Protein AF-A0A9D7XX80-F1 (afdb_monomer)

Structure (mmCIF, N/CA/C/O backbone):
data_AF-A0A9D7XX80-F1
#
_entry.id   AF-A0A9D7XX80-F1
#
loop_
_atom_site.group_PDB
_atom_site.id
_atom_site.type_symbol
_atom_site.label_atom_id
_atom_site.label_alt_id
_atom_site.label_comp_id
_atom_site.label_asym_id
_atom_site.label_entity_id
_atom_site.label_seq_id
_atom_site.pdbx_PDB_ins_code
_atom_site.Cartn_x
_atom_site.Cartn_y
_atom_site.Cartn_z
_atom_site.occupancy
_atom_site.B_iso_or_equiv
_atom_site.auth_seq_id
_atom_site.auth_comp_id
_atom_site.auth_asym_id
_atom_site.auth_atom_id
_atom_site.pdbx_PDB_model_num
ATOM 1 N N . MET A 1 1 ? 10.287 -16.439 3.826 1.00 66.38 1 MET A N 1
ATOM 2 C CA . MET A 1 1 ? 9.248 -15.528 3.290 1.00 66.38 1 MET A CA 1
ATOM 3 C C . MET A 1 1 ? 7.917 -15.909 3.912 1.00 66.38 1 MET A C 1
ATOM 5 O O . MET A 1 1 ? 7.754 -17.085 4.215 1.00 66.38 1 MET A O 1
ATOM 9 N N . ALA A 1 2 ? 7.019 -14.942 4.129 1.00 79.69 2 ALA A N 1
ATOM 10 C CA . ALA A 1 2 ? 5.631 -15.231 4.497 1.00 79.69 2 ALA A CA 1
ATOM 11 C C . ALA A 1 2 ? 5.003 -16.168 3.451 1.00 79.69 2 ALA A C 1
ATOM 13 O O . ALA A 1 2 ? 5.358 -16.096 2.267 1.00 79.69 2 ALA A O 1
ATOM 14 N N . ARG A 1 3 ? 4.127 -17.070 3.885 1.00 85.44 3 ARG A N 1
ATOM 15 C CA . ARG A 1 3 ? 3.396 -17.999 3.020 1.00 85.44 3 ARG A CA 1
ATOM 16 C C . ARG A 1 3 ? 1.996 -17.462 2.752 1.00 85.44 3 ARG A C 1
ATOM 18 O O . ARG A 1 3 ? 1.457 -16.661 3.510 1.00 85.44 3 ARG A O 1
ATOM 25 N N . ALA A 1 4 ? 1.408 -17.886 1.636 1.00 84.94 4 ALA A N 1
ATOM 26 C CA . ALA A 1 4 ? 0.021 -17.553 1.344 1.00 84.94 4 ALA A CA 1
ATOM 27 C C . ALA A 1 4 ? -0.880 -18.132 2.446 1.00 84.94 4 ALA A C 1
ATOM 29 O O . ALA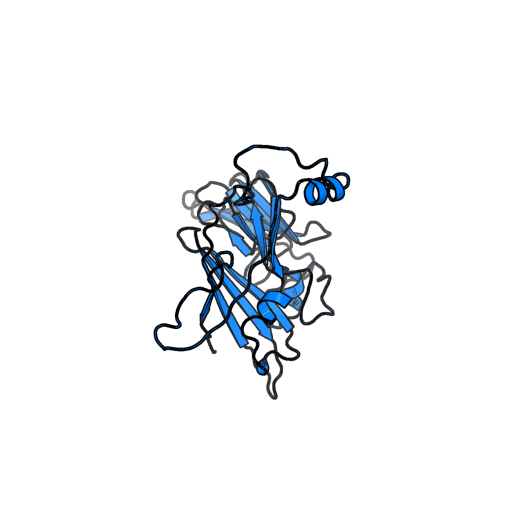 A 1 4 ? -0.803 -19.326 2.727 1.00 84.94 4 ALA A O 1
ATOM 30 N N . GLY A 1 5 ? -1.711 -17.283 3.050 1.00 86.50 5 GLY A N 1
ATOM 31 C CA . GLY A 1 5 ? -2.579 -17.651 4.171 1.00 86.50 5 GLY A CA 1
ATOM 32 C C . GLY A 1 5 ? -1.989 -17.371 5.554 1.00 86.50 5 GLY A C 1
ATOM 33 O O . GLY A 1 5 ? -2.739 -17.429 6.521 1.00 86.50 5 GLY A O 1
ATOM 34 N N . ASP A 1 6 ? -0.702 -17.017 5.665 1.00 91.69 6 ASP A N 1
ATOM 35 C CA . ASP A 1 6 ? -0.164 -16.539 6.940 1.00 91.69 6 ASP A CA 1
ATOM 36 C C . ASP A 1 6 ? -0.838 -15.208 7.309 1.00 91.69 6 ASP A C 1
ATOM 38 O O . ASP A 1 6 ? -0.852 -14.261 6.513 1.00 91.69 6 ASP A O 1
ATOM 42 N N . GLU A 1 7 ? -1.358 -15.120 8.529 1.00 94.06 7 GLU A N 1
ATOM 43 C CA . GLU A 1 7 ? -2.010 -13.921 9.055 1.00 94.06 7 GLU A CA 1
ATOM 44 C C . GLU A 1 7 ? -1.061 -13.110 9.942 1.00 94.06 7 GLU A C 1
ATOM 46 O O . GLU A 1 7 ? -0.199 -13.656 10.632 1.00 94.06 7 GLU A O 1
ATOM 51 N N . LEU A 1 8 ? -1.251 -11.793 9.937 1.00 94.56 8 LEU A N 1
ATOM 52 C CA . LEU A 1 8 ? -0.602 -10.857 10.846 1.00 94.56 8 LEU A CA 1
ATOM 53 C C . LEU A 1 8 ? -1.674 -10.036 11.573 1.00 94.56 8 LEU A C 1
ATOM 55 O O . LEU A 1 8 ? -2.565 -9.475 10.928 1.00 94.56 8 LEU A O 1
ATOM 59 N N . ASP A 1 9 ? -1.576 -9.951 12.901 1.00 96.00 9 ASP A N 1
ATOM 60 C CA . ASP A 1 9 ? -2.396 -9.034 13.694 1.00 96.00 9 ASP A CA 1
ATOM 61 C C . ASP A 1 9 ? -1.930 -7.586 13.478 1.00 96.00 9 ASP A C 1
ATOM 63 O O . ASP A 1 9 ? -0.737 -7.275 13.457 1.00 96.00 9 ASP A O 1
ATOM 67 N N . ILE A 1 10 ? -2.897 -6.688 13.322 1.00 96.31 10 ILE A N 1
ATOM 68 C CA . ILE A 1 10 ? -2.707 -5.249 13.179 1.00 96.31 10 ILE A CA 1
ATOM 69 C C . ILE A 1 10 ? -3.249 -4.588 14.432 1.00 96.31 10 ILE A C 1
ATOM 71 O O . ILE A 1 10 ? -4.374 -4.862 14.842 1.00 96.31 10 ILE A O 1
ATOM 75 N N . GLY A 1 11 ? -2.456 -3.704 15.026 1.00 93.50 11 GLY A N 1
ATOM 76 C CA . GLY A 1 11 ? -2.751 -3.107 16.318 1.00 93.50 11 GLY A CA 1
ATOM 77 C C . GLY A 1 11 ? -1.777 -2.002 16.683 1.00 93.50 11 GLY A C 1
ATOM 78 O O . GLY A 1 11 ? -0.925 -1.612 15.881 1.00 93.50 11 GLY A O 1
ATOM 79 N N . TYR A 1 12 ? -1.914 -1.514 17.905 1.00 91.00 12 TYR A N 1
ATOM 80 C CA . TYR A 1 12 ? -1.035 -0.519 18.510 1.00 91.00 12 TYR A CA 1
ATOM 81 C C . TYR A 1 12 ? -0.695 -0.931 19.945 1.00 91.00 12 TYR A C 1
ATOM 83 O O . TYR A 1 12 ? -1.366 -1.778 20.527 1.00 91.00 12 TYR A O 1
ATOM 91 N N . LEU A 1 13 ? 0.365 -0.347 20.503 1.00 90.94 13 LEU A N 1
ATOM 92 C CA . LEU A 1 13 ? 0.714 -0.510 21.914 1.00 90.94 13 LEU A CA 1
ATOM 93 C C . LEU A 1 13 ? 0.123 0.665 22.694 1.00 90.94 13 LEU A C 1
ATOM 95 O O . LEU A 1 13 ? 0.357 1.817 22.324 1.00 90.94 13 LEU A O 1
ATOM 99 N N . ASP A 1 14 ? -0.646 0.382 23.741 1.00 85.38 14 ASP A N 1
ATOM 100 C CA . ASP A 1 14 ? -1.231 1.412 24.602 1.00 85.38 14 ASP A CA 1
ATOM 101 C C . ASP A 1 14 ? -0.266 1.762 25.745 1.00 85.38 14 ASP A C 1
ATOM 103 O O . ASP A 1 14 ? -0.057 0.985 26.678 1.00 85.38 14 ASP A O 1
ATOM 107 N N . GLU A 1 15 ? 0.327 2.956 25.686 1.00 84.56 15 GLU A N 1
ATOM 108 C CA . GLU A 1 15 ? 1.261 3.448 26.710 1.00 84.56 15 GLU A CA 1
ATOM 109 C C . GLU A 1 15 ? 0.599 3.643 28.083 1.00 84.56 15 GLU A C 1
ATOM 111 O O . GLU A 1 15 ? 1.284 3.606 29.104 1.00 84.56 15 GLU A O 1
ATOM 116 N N . THR A 1 16 ? -0.727 3.814 28.138 1.00 86.56 16 THR A N 1
ATOM 117 C CA . THR A 1 16 ? -1.467 3.963 29.402 1.00 86.56 16 THR A CA 1
ATOM 118 C C . THR A 1 16 ? -1.760 2.622 30.075 1.00 86.56 16 THR A C 1
ATOM 120 O O . THR A 1 16 ? -1.989 2.578 31.284 1.00 86.56 16 THR A O 1
ATOM 123 N N . GLN A 1 17 ? -1.694 1.524 29.316 1.00 79.75 17 GLN A N 1
ATOM 124 C CA . GLN A 1 17 ? -1.979 0.162 29.771 1.00 79.75 17 GLN A CA 1
ATOM 125 C C . GLN A 1 17 ? -0.719 -0.706 29.734 1.00 79.75 17 GLN A C 1
ATOM 127 O O . GLN A 1 17 ? -0.703 -1.780 29.144 1.00 79.75 17 GLN A O 1
ATOM 132 N N . ASN A 1 18 ? 0.370 -0.234 30.351 1.00 87.06 18 ASN A N 1
ATOM 133 C CA . ASN A 1 18 ? 1.621 -0.994 30.473 1.00 87.06 18 ASN A CA 1
ATOM 134 C C . ASN A 1 18 ? 2.175 -1.504 29.119 1.00 87.06 18 ASN A C 1
ATOM 136 O O . ASN A 1 18 ? 2.776 -2.575 29.053 1.00 87.06 18 ASN A O 1
ATOM 140 N N . HIS A 1 19 ? 1.965 -0.741 28.039 1.00 87.94 19 HIS A N 1
ATOM 141 C CA . HIS A 1 19 ? 2.343 -1.110 26.671 1.00 87.94 19 HIS A CA 1
ATOM 142 C C . HIS A 1 19 ? 1.686 -2.409 26.171 1.00 87.94 19 HIS A C 1
ATOM 144 O O . HIS A 1 19 ? 2.285 -3.144 25.383 1.00 87.94 19 HIS A O 1
ATOM 150 N N . GLU A 1 20 ? 0.460 -2.705 26.609 1.00 90.75 20 GLU A N 1
ATOM 151 C CA . GLU A 1 20 ? -0.308 -3.837 26.095 1.00 90.75 20 GLU A CA 1
ATOM 152 C C . GLU A 1 20 ? -0.655 -3.643 24.610 1.00 90.75 20 GLU A C 1
ATOM 154 O O . GLU A 1 20 ? -0.958 -2.538 24.148 1.00 90.75 20 GLU A O 1
ATOM 159 N N . PHE A 1 21 ? -0.587 -4.734 23.841 1.00 92.12 21 PHE A N 1
ATOM 160 C CA . PHE A 1 21 ? -0.945 -4.733 22.428 1.00 92.12 21 PHE A CA 1
ATOM 161 C C . PHE A 1 21 ? -2.459 -4.817 22.245 1.00 92.12 21 PHE A C 1
ATOM 163 O O . PHE A 1 21 ? -3.086 -5.827 22.562 1.00 92.12 21 PHE A O 1
ATOM 170 N N . VAL A 1 22 ? -3.030 -3.778 21.641 1.00 91.44 22 VAL A N 1
ATOM 171 C CA . VAL A 1 22 ? -4.443 -3.711 21.275 1.00 91.44 22 VAL A CA 1
ATOM 172 C C . VAL A 1 22 ? -4.599 -4.073 19.802 1.00 91.44 22 VAL A C 1
ATOM 174 O O . VAL A 1 22 ? -4.232 -3.301 18.913 1.00 91.44 22 VAL A O 1
ATOM 177 N N . SER A 1 23 ? -5.163 -5.253 19.534 1.00 94.12 23 SER A N 1
ATOM 178 C CA . SER A 1 23 ? -5.483 -5.691 18.171 1.00 94.12 23 SER A CA 1
ATOM 179 C C . SER A 1 23 ? -6.727 -4.975 17.640 1.00 94.12 23 SER A C 1
ATOM 181 O O . SER A 1 23 ? -7.770 -4.933 18.291 1.00 94.12 23 SER A O 1
ATOM 183 N N . VAL A 1 24 ? -6.628 -4.440 16.425 1.00 93.88 24 VAL A N 1
ATOM 184 C CA . VAL A 1 24 ? -7.710 -3.733 15.718 1.00 93.88 24 VAL A CA 1
ATOM 185 C C . VAL A 1 24 ? -8.092 -4.414 14.400 1.00 93.88 24 VAL A C 1
ATOM 187 O O . VAL A 1 24 ? -9.104 -4.069 13.775 1.00 93.88 24 VAL A O 1
ATOM 190 N N . GLY A 1 25 ? -7.323 -5.408 13.954 1.00 93.19 25 GLY A N 1
ATOM 191 C CA . GLY A 1 25 ? -7.618 -6.177 12.752 1.00 93.19 25 GLY A CA 1
ATOM 192 C C . GLY A 1 25 ? -6.572 -7.237 12.434 1.00 93.19 25 GLY A C 1
ATOM 193 O O . GLY A 1 25 ? -5.588 -7.396 13.143 1.00 93.19 25 GLY A O 1
ATOM 194 N N . ARG A 1 26 ? -6.795 -7.946 11.327 1.00 95.81 26 ARG A N 1
ATOM 195 C CA . ARG A 1 26 ? -5.861 -8.915 10.748 1.00 95.81 26 ARG A CA 1
ATOM 196 C C . ARG A 1 26 ? -5.671 -8.651 9.267 1.00 95.81 26 ARG A C 1
ATOM 198 O O . ARG A 1 26 ? -6.512 -7.998 8.641 1.00 95.81 26 ARG A O 1
ATOM 205 N N . THR A 1 27 ? -4.568 -9.150 8.730 1.00 96.38 27 THR A N 1
ATOM 206 C CA . THR A 1 27 ? -4.243 -9.083 7.306 1.00 96.38 27 THR A CA 1
ATOM 207 C C . THR A 1 27 ? -3.480 -10.316 6.853 1.00 96.38 27 THR A C 1
ATOM 209 O O . THR A 1 27 ? -2.692 -10.886 7.606 1.00 96.38 27 THR A O 1
ATOM 212 N N . THR A 1 28 ? -3.680 -10.691 5.592 1.00 95.81 28 THR A N 1
ATOM 213 C CA . THR A 1 28 ? -2.860 -11.705 4.907 1.00 95.81 28 THR A CA 1
ATOM 214 C C . THR A 1 28 ? -1.899 -11.089 3.885 1.00 95.81 28 THR A C 1
ATOM 216 O O . THR A 1 28 ? -1.105 -11.797 3.264 1.00 95.81 28 THR A O 1
ATOM 219 N N . ALA A 1 29 ? -1.942 -9.768 3.676 1.00 94.88 29 ALA A N 1
ATOM 220 C CA . ALA A 1 29 ? -1.068 -9.052 2.747 1.00 94.88 29 ALA A CA 1
ATOM 221 C C . ALA A 1 29 ? 0.097 -8.390 3.494 1.00 94.88 29 ALA A C 1
ATOM 223 O O . ALA A 1 29 ? 0.100 -7.184 3.745 1.00 94.88 29 ALA A O 1
ATOM 224 N N . TRP A 1 30 ? 1.099 -9.193 3.854 1.00 93.94 30 TRP A N 1
ATOM 225 C CA . TRP A 1 30 ? 2.276 -8.713 4.574 1.00 93.94 30 TRP A CA 1
ATOM 226 C C . TRP A 1 30 ? 3.583 -9.336 4.073 1.00 93.94 30 TRP A C 1
ATOM 228 O O . TRP A 1 30 ? 3.601 -10.350 3.368 1.00 93.94 30 TRP A O 1
ATOM 238 N N . ASN A 1 31 ? 4.697 -8.689 4.414 1.00 90.62 31 ASN A N 1
ATOM 239 C CA . ASN A 1 31 ? 6.044 -9.214 4.220 1.00 90.62 31 ASN A CA 1
ATOM 240 C C . ASN A 1 31 ? 6.962 -8.830 5.392 1.00 90.62 31 ASN A C 1
ATOM 242 O O . ASN A 1 31 ? 6.638 -7.956 6.190 1.00 90.62 31 ASN A O 1
ATOM 246 N N . TRP A 1 32 ? 8.131 -9.463 5.484 1.00 88.25 32 TRP A N 1
ATOM 247 C CA . TRP A 1 32 ? 9.064 -9.256 6.600 1.00 88.25 32 TRP A CA 1
ATOM 248 C C . TRP A 1 32 ? 9.729 -7.876 6.621 1.00 88.25 32 TRP A C 1
ATOM 250 O O . TRP A 1 32 ? 10.228 -7.455 7.657 1.00 88.25 32 TRP A O 1
ATOM 260 N N . HIS A 1 33 ? 9.774 -7.175 5.489 1.00 86.56 33 HIS A N 1
ATOM 261 C CA . HIS A 1 33 ? 10.511 -5.917 5.366 1.00 86.56 33 HIS A CA 1
ATOM 262 C C . HIS A 1 33 ? 9.636 -4.686 5.619 1.00 86.56 33 HIS A C 1
ATOM 264 O O . HIS A 1 33 ? 10.133 -3.647 6.039 1.00 86.56 33 HIS A O 1
ATOM 270 N N . GLN A 1 34 ? 8.348 -4.777 5.301 1.00 87.62 34 GLN A N 1
ATOM 271 C CA . GLN A 1 34 ? 7.404 -3.660 5.295 1.00 87.62 34 GLN A CA 1
ATOM 272 C C . GLN A 1 34 ? 6.113 -3.974 6.063 1.00 87.62 34 GLN A C 1
ATOM 274 O O . GLN A 1 34 ? 5.213 -3.133 6.114 1.00 87.62 34 GLN A O 1
ATOM 279 N N . GLY A 1 35 ? 5.986 -5.183 6.625 1.00 92.81 35 GLY A N 1
ATOM 280 C CA . GLY A 1 35 ? 4.743 -5.657 7.225 1.00 92.81 35 GLY A CA 1
ATOM 281 C C . GLY A 1 35 ? 3.591 -5.539 6.230 1.00 92.81 35 GLY A C 1
ATOM 282 O O . GLY A 1 35 ? 3.752 -5.823 5.041 1.00 92.81 35 GLY A O 1
ATOM 283 N N . ALA A 1 36 ? 2.454 -5.050 6.713 1.00 94.81 36 ALA A N 1
ATOM 284 C CA . ALA A 1 36 ? 1.287 -4.710 5.904 1.00 94.81 36 ALA A CA 1
ATOM 285 C C . ALA A 1 36 ? 1.206 -3.213 5.549 1.00 94.81 36 ALA A C 1
ATOM 287 O O . ALA A 1 36 ? 0.118 -2.707 5.291 1.00 94.81 36 ALA A O 1
ATOM 288 N N . GLN A 1 37 ? 2.333 -2.484 5.563 1.00 94.69 37 GLN A N 1
ATOM 289 C CA . GLN A 1 37 ? 2.370 -1.031 5.317 1.00 94.69 37 GLN A CA 1
ATOM 290 C C . GLN A 1 37 ? 1.443 -0.223 6.245 1.00 94.69 37 GLN A C 1
ATOM 292 O O . GLN A 1 37 ? 0.835 0.760 5.823 1.00 94.69 37 GLN A O 1
ATOM 297 N N . LEU A 1 38 ? 1.348 -0.640 7.513 1.00 95.88 38 LEU A N 1
ATOM 298 C CA . LEU A 1 38 ? 0.544 0.030 8.534 1.00 95.88 38 LEU A CA 1
ATOM 299 C C . LEU A 1 38 ? 1.003 1.482 8.729 1.00 95.88 38 LEU A C 1
ATOM 301 O O . LEU A 1 38 ? 2.170 1.732 9.034 1.00 95.88 38 LEU A O 1
ATOM 305 N N . GLN A 1 39 ? 0.081 2.430 8.564 1.00 95.25 39 GLN A N 1
ATOM 306 C CA . GLN A 1 39 ? 0.337 3.867 8.659 1.00 95.25 39 GLN A CA 1
ATOM 307 C C . GLN A 1 39 ? -0.829 4.590 9.337 1.00 95.25 39 GLN A C 1
ATOM 309 O O . GLN A 1 39 ? -1.988 4.202 9.189 1.00 95.25 39 GLN A O 1
ATOM 314 N N . TRP A 1 40 ? -0.527 5.685 10.034 1.00 94.06 40 TRP A N 1
ATOM 315 C CA . TRP A 1 40 ? -1.540 6.638 10.483 1.00 94.06 40 TRP A CA 1
ATOM 316 C C . TRP A 1 40 ? -2.128 7.392 9.290 1.00 94.06 40 TRP A C 1
ATOM 318 O O . TRP A 1 40 ? -1.413 7.763 8.348 1.00 94.06 40 TRP A O 1
ATOM 328 N N . LEU A 1 41 ? -3.435 7.642 9.331 1.00 93.12 41 LEU A N 1
ATOM 329 C CA . LEU A 1 41 ? -4.111 8.450 8.328 1.00 93.12 41 LEU A CA 1
ATOM 330 C C . LEU A 1 41 ? -4.129 9.914 8.779 1.00 93.12 41 LEU A C 1
ATOM 332 O O . LEU A 1 41 ? -5.081 10.393 9.395 1.00 93.12 41 LEU A O 1
ATOM 336 N N . GLY A 1 42 ? -3.036 10.615 8.483 1.00 90.69 42 GLY A N 1
ATOM 337 C CA . GLY A 1 42 ? -2.827 11.985 8.935 1.00 90.69 42 GLY A CA 1
ATOM 338 C C . GLY A 1 42 ? -2.748 12.091 10.459 1.00 90.69 42 GLY A C 1
ATOM 339 O O . GLY A 1 42 ? -2.317 11.161 11.134 1.00 90.69 42 GLY A O 1
ATOM 340 N N . ASN A 1 43 ? -3.176 13.229 11.005 1.00 89.75 43 ASN A N 1
ATOM 341 C CA . ASN A 1 43 ? -3.263 13.443 12.450 1.00 89.75 43 ASN A CA 1
ATOM 342 C C . ASN A 1 43 ? -4.668 13.075 12.966 1.00 89.75 43 ASN A C 1
ATOM 344 O O . ASN A 1 43 ? -5.445 13.958 13.331 1.00 89.75 43 ASN A O 1
ATOM 348 N N . SER A 1 44 ? -5.021 11.787 12.909 1.00 91.31 44 SER A N 1
ATOM 349 C CA . SER A 1 44 ? -6.337 11.265 13.311 1.00 91.31 44 SER A CA 1
ATOM 350 C C . SER A 1 44 ? -6.230 9.962 14.114 1.00 91.31 44 SER A C 1
ATOM 352 O O . SER A 1 44 ? -5.150 9.392 14.240 1.00 91.31 44 SER A O 1
ATOM 354 N N . ASP A 1 45 ? -7.362 9.467 14.625 1.00 92.56 45 ASP A N 1
ATOM 355 C CA . ASP A 1 45 ? -7.494 8.158 15.283 1.00 92.56 45 ASP A CA 1
ATOM 356 C C . ASP A 1 45 ? -7.681 7.001 14.283 1.00 92.56 45 ASP A C 1
ATOM 358 O O . ASP A 1 45 ? -8.172 5.927 14.640 1.00 92.56 45 ASP A O 1
ATOM 362 N N . LYS A 1 46 ? -7.324 7.220 13.012 1.00 95.06 46 LYS A N 1
ATOM 363 C CA . LYS A 1 46 ? -7.481 6.242 11.939 1.00 95.06 46 LYS A CA 1
ATOM 364 C C . LYS A 1 46 ? -6.136 5.714 11.480 1.00 95.06 46 LYS A C 1
ATOM 366 O O . LYS A 1 46 ? -5.168 6.453 11.302 1.00 95.06 46 LYS A O 1
ATOM 371 N N . ILE A 1 47 ? -6.123 4.421 11.207 1.00 96.06 47 ILE A N 1
ATOM 372 C CA . ILE A 1 47 ? -5.014 3.707 10.596 1.00 96.06 47 ILE A CA 1
ATOM 373 C C . ILE A 1 47 ? -5.423 3.186 9.224 1.00 96.06 47 ILE A C 1
ATOM 375 O O . ILE A 1 47 ? -6.597 2.903 8.970 1.00 96.06 47 ILE A O 1
ATOM 379 N N . VAL A 1 48 ? -4.434 3.019 8.355 1.00 97.31 48 VAL A N 1
ATOM 380 C CA . VAL A 1 48 ? -4.560 2.310 7.087 1.00 97.31 48 VAL A CA 1
ATOM 381 C C . VAL A 1 48 ? -3.521 1.200 7.018 1.00 97.31 48 VAL A C 1
ATOM 383 O O . VAL A 1 48 ? -2.373 1.388 7.418 1.00 97.31 48 VAL A O 1
ATOM 386 N N . TYR A 1 49 ? -3.923 0.035 6.527 1.00 97.75 49 TYR A N 1
ATOM 387 C CA . TYR A 1 49 ? -3.030 -1.098 6.299 1.00 97.75 49 TYR A CA 1
ATOM 388 C C . TYR A 1 49 ? -3.490 -1.902 5.087 1.00 97.75 49 TYR A C 1
ATOM 390 O O . TYR A 1 49 ? -4.675 -1.917 4.749 1.00 97.75 49 TYR A O 1
ATOM 398 N N . ASN A 1 50 ? -2.557 -2.577 4.430 1.00 97.62 50 ASN A N 1
ATOM 399 C CA . ASN A 1 50 ? -2.853 -3.397 3.266 1.00 97.62 50 ASN A CA 1
ATOM 400 C C . ASN A 1 50 ? -3.425 -4.747 3.677 1.00 97.62 50 ASN A C 1
ATOM 402 O O . ASN A 1 50 ? -3.023 -5.331 4.682 1.00 97.62 50 ASN A O 1
ATOM 406 N N . ASP A 1 51 ? -4.350 -5.251 2.872 1.00 97.12 51 ASP A N 1
ATOM 407 C CA . ASP A 1 51 ? -4.918 -6.586 3.006 1.00 97.12 51 ASP A CA 1
ATOM 408 C C . ASP A 1 51 ? -5.179 -7.203 1.627 1.00 97.12 51 ASP A C 1
ATOM 410 O O . ASP A 1 51 ? -4.976 -6.574 0.585 1.00 97.12 51 ASP A O 1
ATOM 414 N N . PHE A 1 52 ? -5.597 -8.461 1.614 1.00 96.06 52 PHE A N 1
ATOM 415 C CA . PHE A 1 52 ? -6.006 -9.183 0.425 1.00 96.06 52 PHE A CA 1
ATOM 416 C C . PHE A 1 52 ? -7.460 -9.621 0.584 1.00 96.06 52 PHE A C 1
ATOM 418 O O . PHE A 1 52 ? -7.800 -10.360 1.503 1.00 96.06 52 PHE A O 1
ATOM 425 N N . ASP A 1 53 ? -8.327 -9.176 -0.322 1.00 93.88 53 ASP A N 1
ATOM 426 C CA . ASP A 1 53 ? -9.767 -9.468 -0.275 1.00 93.88 53 ASP A CA 1
ATOM 427 C C . ASP A 1 53 ? -10.142 -10.827 -0.905 1.00 93.88 53 ASP A C 1
ATOM 429 O O . ASP A 1 53 ? -11.315 -11.119 -1.133 1.00 93.88 53 ASP A O 1
ATOM 433 N N . GLY A 1 54 ? -9.141 -11.658 -1.214 1.00 91.62 54 GLY A N 1
ATOM 434 C CA . GLY A 1 54 ? -9.296 -12.911 -1.953 1.00 91.62 54 GLY A CA 1
ATOM 435 C C . GLY A 1 54 ? -9.119 -12.761 -3.467 1.00 91.62 54 GLY A C 1
ATOM 436 O O . GLY A 1 54 ? -8.928 -13.767 -4.149 1.00 91.62 54 GLY A O 1
ATOM 437 N N . ARG A 1 55 ? -9.142 -11.534 -4.006 1.00 91.25 55 ARG A N 1
ATOM 438 C CA . ARG A 1 55 ? -8.990 -11.249 -5.444 1.00 91.25 55 ARG A CA 1
ATOM 439 C C . ARG A 1 55 ? -7.809 -10.331 -5.722 1.00 91.25 55 ARG A C 1
ATOM 441 O O . ARG A 1 55 ? -6.995 -10.632 -6.594 1.00 91.25 55 ARG A O 1
ATOM 448 N N . GLN A 1 56 ? -7.692 -9.241 -4.978 1.00 93.00 56 GLN A N 1
ATOM 449 C CA . GLN A 1 56 ? -6.670 -8.221 -5.167 1.00 93.00 56 GLN A CA 1
ATOM 450 C C . GLN A 1 56 ? -6.159 -7.671 -3.836 1.00 93.00 56 GLN A C 1
ATOM 452 O O . GLN A 1 56 ? -6.760 -7.838 -2.774 1.00 93.00 56 GLN A O 1
ATOM 457 N N . HIS A 1 57 ? -4.998 -7.020 -3.894 1.00 95.75 57 HIS A N 1
ATOM 458 C CA . HIS A 1 57 ? -4.507 -6.245 -2.762 1.00 95.75 57 HIS A CA 1
ATOM 459 C C . HIS A 1 57 ? -5.344 -4.974 -2.625 1.00 95.75 57 HIS A C 1
ATOM 461 O O . HIS A 1 57 ? -5.562 -4.258 -3.600 1.00 95.75 57 HIS A O 1
ATOM 467 N N . VAL A 1 58 ? -5.789 -4.702 -1.407 1.00 97.06 58 VAL A N 1
ATOM 468 C CA . VAL A 1 58 ? -6.605 -3.548 -1.017 1.00 97.06 58 VAL A CA 1
ATOM 469 C C . VAL A 1 58 ? -5.956 -2.869 0.184 1.00 97.06 58 VAL A C 1
ATOM 471 O O . VAL A 1 58 ? -5.028 -3.420 0.779 1.00 97.06 58 VAL A O 1
ATOM 474 N N . ALA A 1 59 ? -6.443 -1.695 0.575 1.00 97.94 59 ALA A N 1
ATOM 475 C CA . ALA A 1 59 ? -6.102 -1.107 1.867 1.00 97.94 59 ALA A CA 1
ATOM 476 C C . ALA A 1 59 ? -7.356 -0.918 2.719 1.00 97.94 59 ALA A C 1
ATOM 478 O O . ALA A 1 59 ? -8.377 -0.424 2.245 1.00 97.94 59 ALA A O 1
ATOM 479 N N . ARG A 1 60 ? -7.292 -1.313 3.988 1.00 97.69 60 ARG A N 1
ATOM 480 C CA . ARG A 1 60 ? -8.377 -1.147 4.957 1.00 97.69 60 ARG A CA 1
ATOM 481 C C . ARG A 1 60 ? -8.096 0.057 5.832 1.00 97.69 60 ARG A C 1
ATOM 483 O O . ARG A 1 60 ? -6.980 0.203 6.323 1.00 97.69 60 ARG A O 1
ATOM 490 N N . ILE A 1 61 ? -9.118 0.876 6.051 1.00 97.50 61 ILE A N 1
ATOM 491 C CA . ILE A 1 61 ? -9.073 2.004 6.976 1.00 97.50 61 ILE A CA 1
ATOM 492 C C . ILE A 1 61 ? -9.912 1.640 8.196 1.00 97.50 61 ILE A C 1
ATOM 494 O O . ILE A 1 61 ? -11.081 1.262 8.068 1.00 97.50 61 ILE A O 1
ATOM 498 N N . LYS A 1 62 ? -9.316 1.749 9.381 1.00 96.50 62 LYS A N 1
ATOM 499 C CA . LYS A 1 62 ? -9.979 1.477 10.657 1.00 96.50 62 LYS A CA 1
ATOM 500 C C . LYS A 1 62 ? -9.678 2.562 11.673 1.00 96.50 62 LYS A C 1
ATOM 502 O O . LYS A 1 62 ? -8.601 3.148 11.633 1.00 96.50 62 LYS A O 1
ATOM 507 N N . ASN A 1 63 ? -10.600 2.793 12.598 1.00 95.38 63 ASN A N 1
ATOM 508 C CA . ASN A 1 63 ? -10.307 3.583 13.791 1.00 95.38 63 ASN A CA 1
ATOM 509 C C . ASN A 1 63 ? -9.646 2.724 14.886 1.00 95.38 63 ASN A C 1
ATOM 511 O O . ASN A 1 63 ? -9.607 1.494 14.784 1.00 95.38 63 ASN A O 1
ATOM 515 N N . LEU A 1 64 ? -9.150 3.358 15.951 1.00 91.31 64 LEU A N 1
ATOM 516 C CA . LEU A 1 64 ? -8.492 2.659 17.068 1.00 91.31 64 LEU A CA 1
A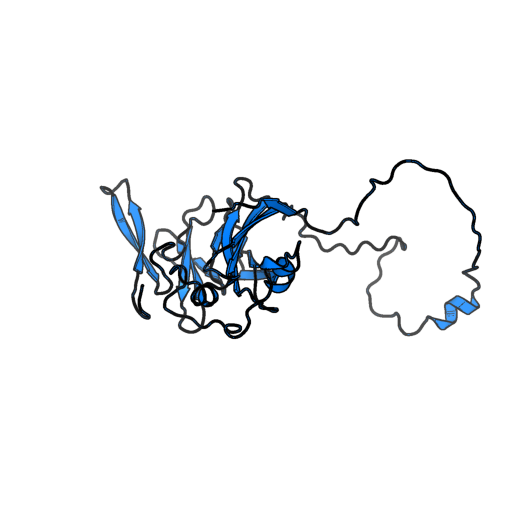TOM 517 C C . LEU A 1 64 ? -9.408 1.710 17.854 1.00 91.31 64 LEU A C 1
ATOM 519 O O . LEU A 1 64 ? -8.918 0.815 18.530 1.00 91.31 64 LEU A O 1
ATOM 523 N N . ARG A 1 65 ? -10.734 1.829 17.711 1.00 90.88 65 ARG A N 1
ATOM 524 C CA . ARG A 1 65 ? -11.699 0.853 18.252 1.00 90.88 65 ARG A CA 1
ATOM 525 C C . ARG A 1 65 ? -11.884 -0.371 17.342 1.00 90.88 65 ARG A C 1
ATOM 527 O O . ARG A 1 65 ? -12.759 -1.194 17.593 1.00 90.88 65 ARG A O 1
ATOM 534 N N . GLY A 1 66 ? -11.126 -0.471 16.248 1.00 90.88 66 GLY A N 1
ATOM 535 C CA . GLY A 1 66 ? -11.210 -1.558 15.270 1.00 90.88 66 GLY A CA 1
ATOM 536 C C . GLY A 1 66 ? -12.403 -1.475 14.314 1.00 90.88 66 GLY A C 1
ATOM 537 O O . GLY A 1 66 ? -12.603 -2.400 13.514 1.00 90.88 66 GLY A O 1
ATOM 538 N N . GLN A 1 67 ? -13.180 -0.387 14.356 1.00 95.44 67 GLN A N 1
ATOM 539 C CA . GLN A 1 67 ? -14.331 -0.195 13.472 1.00 95.44 67 GLN A CA 1
ATOM 540 C C . GLN A 1 67 ? -13.847 0.165 12.064 1.00 95.44 67 GLN A C 1
ATOM 542 O O . GLN A 1 67 ? -12.885 0.914 11.897 1.00 95.44 67 GLN A O 1
ATOM 547 N N . SER A 1 68 ? -14.508 -0.395 11.049 1.00 95.88 68 SER A N 1
ATOM 548 C CA . SER A 1 68 ? -14.190 -0.133 9.644 1.00 95.88 68 SER A CA 1
ATOM 549 C C . SER A 1 68 ? -14.655 1.264 9.242 1.00 95.88 68 SER A C 1
ATOM 551 O O . SER A 1 68 ? -15.834 1.578 9.358 1.00 95.88 68 SER A O 1
ATOM 553 N N . GLU A 1 69 ? -13.733 2.066 8.720 1.00 95.44 69 GLU A N 1
ATOM 554 C CA . GLU A 1 69 ? -13.964 3.448 8.273 1.00 95.44 69 GLU A CA 1
ATOM 555 C C . GLU A 1 69 ? -13.954 3.568 6.742 1.00 95.44 69 GLU A C 1
ATOM 557 O O . GLU A 1 69 ? -14.404 4.568 6.190 1.00 95.44 69 GLU A O 1
ATOM 562 N N . GLY A 1 70 ? -13.440 2.555 6.041 1.00 94.62 70 GLY A N 1
ATOM 563 C CA . GLY A 1 70 ? -13.402 2.524 4.584 1.00 94.62 70 GLY A CA 1
ATOM 564 C C . GLY A 1 70 ? -12.483 1.434 4.044 1.00 94.62 70 GLY A C 1
ATOM 565 O O . GLY A 1 70 ? -11.711 0.816 4.781 1.00 94.62 70 GLY A O 1
ATOM 566 N N . VAL A 1 71 ? -12.568 1.204 2.737 1.00 96.56 71 VAL A N 1
ATOM 567 C CA . VAL A 1 71 ? -11.671 0.313 1.997 1.00 96.56 71 VAL A CA 1
ATOM 568 C C . VAL A 1 71 ? -11.252 1.028 0.722 1.00 96.56 71 VAL A C 1
ATOM 570 O O . VAL A 1 71 ? -12.101 1.564 0.016 1.00 96.56 71 VAL A O 1
ATOM 573 N N . LEU A 1 72 ? -9.951 1.030 0.443 1.00 96.94 72 LEU A N 1
ATOM 574 C CA . LEU A 1 72 ? -9.394 1.476 -0.825 1.00 96.94 72 LEU A CA 1
ATOM 575 C C . LEU A 1 72 ? -9.180 0.262 -1.723 1.00 96.94 72 LEU A C 1
ATOM 577 O O . LEU A 1 72 ? -8.590 -0.735 -1.293 1.00 96.94 72 LEU A O 1
ATOM 581 N N . THR A 1 73 ? -9.611 0.346 -2.979 1.00 95.44 73 THR A N 1
ATOM 582 C CA . THR A 1 73 ? -9.498 -0.750 -3.956 1.00 95.44 73 THR A CA 1
ATOM 583 C C . THR A 1 73 ? -8.057 -1.049 -4.361 1.00 95.44 73 THR A C 1
ATOM 585 O O . THR A 1 73 ? -7.807 -2.043 -5.042 1.00 95.44 73 THR A O 1
ATOM 588 N N . ARG A 1 74 ? -7.090 -0.230 -3.932 1.00 95.62 74 ARG A N 1
ATOM 589 C CA . ARG A 1 74 ? -5.657 -0.437 -4.163 1.00 95.62 74 ARG A CA 1
ATOM 590 C C . ARG A 1 74 ? -4.869 -0.410 -2.848 1.00 95.62 74 ARG A C 1
ATOM 592 O O . ARG A 1 74 ? -5.245 0.318 -1.929 1.00 95.62 74 ARG A O 1
ATOM 599 N N . PRO A 1 75 ? -3.750 -1.151 -2.755 1.00 96.44 75 PRO A N 1
ATOM 600 C CA . PRO A 1 75 ? -2.911 -1.142 -1.564 1.00 96.44 75 PRO A CA 1
ATOM 601 C C . PRO A 1 75 ? -2.169 0.191 -1.439 1.00 96.44 75 PRO A C 1
ATOM 603 O O . PRO A 1 75 ? -1.770 0.790 -2.438 1.00 96.44 75 PRO A O 1
ATOM 606 N N . VAL A 1 76 ? -1.930 0.638 -0.216 1.00 96.25 76 VAL A N 1
ATOM 607 C CA . VAL A 1 76 ? -1.221 1.873 0.106 1.00 96.25 76 VAL A CA 1
ATOM 608 C C . VAL A 1 76 ? 0.262 1.593 0.326 1.00 96.25 76 VAL A C 1
ATOM 610 O O . VAL A 1 76 ? 0.657 0.693 1.062 1.00 96.25 76 VAL A O 1
ATOM 613 N N . ALA A 1 77 ? 1.102 2.392 -0.320 1.00 94.44 77 ALA A N 1
ATOM 614 C CA . ALA A 1 77 ? 2.540 2.424 -0.090 1.00 94.44 77 ALA A CA 1
ATOM 615 C C . ALA A 1 77 ? 2.959 3.586 0.818 1.00 94.44 77 ALA A C 1
ATOM 617 O O . ALA A 1 77 ? 3.903 3.445 1.587 1.00 94.44 77 ALA A O 1
ATOM 618 N N . ALA A 1 78 ? 2.280 4.732 0.732 1.00 93.69 78 ALA A N 1
ATOM 619 C CA . ALA A 1 78 ? 2.533 5.891 1.586 1.00 93.69 78 ALA A CA 1
ATOM 620 C C . ALA A 1 78 ? 1.281 6.761 1.712 1.00 93.69 78 ALA A C 1
ATOM 622 O O . ALA A 1 78 ? 0.571 6.925 0.719 1.00 93.69 78 ALA A O 1
ATOM 623 N N . THR A 1 79 ? 1.049 7.369 2.873 1.00 93.88 79 THR A N 1
ATOM 624 C CA . THR A 1 79 ? -0.001 8.378 3.088 1.00 93.88 79 THR A CA 1
ATOM 625 C C . THR A 1 79 ? 0.566 9.797 3.120 1.00 93.88 79 THR A C 1
ATOM 627 O O . THR A 1 79 ? 1.725 10.027 3.483 1.00 93.88 79 THR A O 1
ATOM 630 N N . SER A 1 80 ? -0.239 10.775 2.702 1.00 92.12 80 SER A N 1
ATOM 631 C CA . SER A 1 80 ? 0.096 12.188 2.873 1.00 92.12 80 SER A CA 1
ATOM 632 C C . SER A 1 80 ? 0.026 12.589 4.356 1.00 92.12 80 SER A C 1
ATOM 634 O O . SER A 1 80 ? -0.709 11.967 5.124 1.00 92.12 80 SER A O 1
ATOM 636 N N . PRO A 1 81 ? 0.753 13.639 4.793 1.00 90.19 81 PRO A N 1
ATOM 637 C CA . PRO A 1 81 ? 0.766 14.055 6.203 1.00 90.19 81 PRO A CA 1
ATOM 638 C C . PRO A 1 81 ? -0.601 14.456 6.775 1.00 90.19 81 PRO A C 1
ATOM 640 O O . PRO A 1 81 ? -0.807 14.382 7.980 1.00 90.19 81 PRO A O 1
ATOM 643 N N . ASP A 1 82 ? -1.523 14.903 5.925 1.00 90.88 82 ASP A N 1
ATOM 644 C CA . ASP A 1 82 ? -2.911 15.226 6.274 1.00 90.88 82 ASP A CA 1
ATOM 645 C C . ASP A 1 82 ? -3.860 14.022 6.125 1.00 90.88 82 ASP A C 1
ATOM 647 O O . ASP A 1 82 ? -5.034 14.121 6.465 1.00 90.88 82 ASP A O 1
ATOM 651 N N . GLY A 1 83 ? -3.370 12.889 5.613 1.00 92.12 83 GLY A N 1
ATOM 652 C CA . GLY A 1 83 ? -4.139 11.666 5.413 1.00 92.12 83 GLY A CA 1
ATOM 653 C C . GLY A 1 83 ? -5.159 11.724 4.277 1.00 92.12 83 GLY A C 1
ATOM 654 O O . GLY A 1 83 ? -5.908 10.765 4.114 1.00 92.12 83 GLY A O 1
ATOM 655 N N . SER A 1 84 ? -5.219 12.805 3.491 1.00 92.12 84 SER A N 1
ATOM 656 C CA . SER A 1 84 ? -6.214 12.979 2.418 1.00 92.12 84 SER A CA 1
ATOM 657 C C . SER A 1 84 ? -5.878 12.207 1.137 1.00 92.12 84 SER A C 1
ATOM 659 O O . SER A 1 84 ? -6.768 11.898 0.337 1.00 92.12 84 SER A O 1
ATOM 661 N N . MET A 1 85 ? -4.596 11.885 0.954 1.00 93.50 85 MET A N 1
ATOM 662 C CA . MET A 1 85 ? -4.056 11.235 -0.231 1.00 93.50 85 MET A CA 1
ATOM 663 C C . MET A 1 85 ? -3.179 10.041 0.147 1.00 93.50 85 MET A C 1
ATOM 665 O O . MET A 1 85 ? -2.548 10.007 1.205 1.00 93.50 85 MET A O 1
ATOM 669 N N . ALA A 1 86 ? -3.077 9.078 -0.762 1.00 94.31 86 ALA A N 1
ATOM 670 C CA . ALA A 1 86 ? -2.149 7.964 -0.646 1.00 94.31 86 ALA A CA 1
ATOM 671 C C . ALA A 1 86 ? -1.498 7.628 -1.991 1.00 94.31 86 ALA A C 1
ATOM 673 O O . ALA A 1 86 ? -2.097 7.801 -3.049 1.00 94.31 86 ALA A O 1
ATOM 674 N N . LEU A 1 87 ? -0.262 7.139 -1.952 1.00 94.44 87 LEU A N 1
ATOM 675 C CA . LEU A 1 87 ? 0.430 6.579 -3.110 1.00 94.44 87 LEU A CA 1
ATOM 676 C C . LEU A 1 87 ? 0.283 5.065 -3.116 1.00 94.44 87 LEU A C 1
ATOM 678 O O . LEU A 1 87 ? 0.339 4.428 -2.064 1.00 94.44 87 LEU A O 1
ATOM 682 N N . SER A 1 88 ? 0.152 4.494 -4.306 1.00 94.88 88 SER A N 1
ATOM 683 C CA . SER A 1 88 ? -0.037 3.062 -4.509 1.00 94.88 88 SER A CA 1
ATOM 684 C C . SER A 1 88 ? 0.758 2.557 -5.711 1.00 94.88 88 SER A C 1
ATOM 686 O O . SER A 1 88 ? 0.926 3.263 -6.703 1.00 94.88 88 SER A O 1
ATOM 688 N N . TYR A 1 89 ? 1.239 1.321 -5.619 1.00 93.44 89 TYR A N 1
ATOM 689 C CA . TYR A 1 89 ? 1.828 0.545 -6.710 1.00 93.44 89 TYR A CA 1
ATOM 690 C C . TYR A 1 89 ? 1.543 -0.946 -6.476 1.00 93.44 89 TYR A C 1
ATOM 692 O O . TYR A 1 89 ? 1.089 -1.338 -5.399 1.00 93.44 89 TYR A O 1
ATOM 700 N N . SER A 1 90 ? 1.799 -1.797 -7.472 1.00 91.94 90 SER A N 1
ATOM 701 C CA . SER A 1 90 ? 1.574 -3.242 -7.341 1.00 91.94 90 SER A CA 1
ATOM 702 C C . SER A 1 90 ? 2.619 -3.924 -6.452 1.00 91.94 90 SER A C 1
ATOM 704 O O . SER A 1 90 ? 3.788 -4.060 -6.818 1.00 91.94 90 SER A O 1
ATOM 706 N N . PHE A 1 91 ? 2.181 -4.416 -5.290 1.00 90.75 91 PHE A N 1
ATOM 707 C CA . PHE A 1 91 ? 2.993 -5.273 -4.417 1.00 90.75 91 PHE A CA 1
ATOM 708 C C . PHE A 1 91 ? 3.133 -6.699 -4.964 1.00 90.75 91 PHE A C 1
ATOM 710 O O . PHE A 1 91 ? 4.108 -7.381 -4.649 1.00 90.75 91 PHE A O 1
ATOM 717 N N . ALA A 1 92 ? 2.206 -7.149 -5.818 1.00 89.38 92 ALA A N 1
ATOM 718 C CA . ALA A 1 92 ? 2.326 -8.427 -6.515 1.00 89.38 92 ALA A CA 1
ATOM 719 C C . ALA A 1 92 ? 3.520 -8.424 -7.485 1.00 89.38 92 ALA A C 1
ATOM 721 O O . ALA A 1 92 ? 4.273 -9.397 -7.548 1.00 89.38 92 ALA A O 1
ATOM 722 N N . ARG A 1 93 ? 3.762 -7.293 -8.163 1.00 87.94 93 ARG A N 1
ATOM 723 C CA . ARG A 1 93 ? 4.895 -7.120 -9.083 1.00 87.94 93 ARG A CA 1
ATOM 724 C C . ARG A 1 93 ? 6.254 -7.251 -8.399 1.00 87.94 93 ARG A C 1
ATOM 726 O O . ARG A 1 93 ? 7.218 -7.733 -8.995 1.00 87.94 93 ARG A O 1
ATOM 733 N N . LEU A 1 94 ? 6.334 -6.881 -7.121 1.00 86.62 94 LEU A N 1
ATOM 734 C CA . LEU A 1 94 ? 7.562 -7.008 -6.339 1.00 86.62 94 LEU A CA 1
ATOM 735 C C . LEU A 1 94 ? 8.038 -8.460 -6.195 1.00 86.62 94 LEU A C 1
ATOM 737 O O . LEU A 1 94 ? 9.186 -8.663 -5.809 1.00 86.62 94 LEU A O 1
ATOM 741 N N . ARG A 1 95 ? 7.223 -9.474 -6.535 1.00 80.38 95 ARG A N 1
ATOM 742 C CA . ARG A 1 95 ? 7.661 -10.883 -6.554 1.00 80.38 95 ARG A CA 1
ATOM 743 C C . ARG A 1 95 ? 8.766 -11.155 -7.562 1.00 80.38 95 ARG A C 1
ATOM 745 O O . ARG A 1 95 ? 9.585 -12.036 -7.329 1.00 80.38 95 ARG A O 1
ATOM 752 N N . GLY A 1 96 ? 8.820 -10.383 -8.649 1.00 70.00 96 GLY A N 1
ATOM 753 C CA . GLY A 1 96 ? 9.938 -10.434 -9.594 1.00 70.00 96 GLY A CA 1
ATOM 754 C C . GLY A 1 96 ? 11.266 -9.950 -8.989 1.00 70.00 96 GLY A C 1
ATOM 755 O O . GLY A 1 96 ? 12.329 -10.150 -9.582 1.00 70.00 96 GLY A O 1
ATOM 756 N N . SER A 1 97 ? 11.229 -9.327 -7.801 1.00 67.88 97 SER A N 1
ATOM 757 C CA . SER A 1 97 ? 12.405 -8.871 -7.063 1.00 67.88 97 SER A CA 1
ATOM 758 C C . SER A 1 97 ? 12.896 -9.940 -6.070 1.00 67.88 97 SER A C 1
ATOM 760 O O . SER A 1 97 ? 12.106 -10.447 -5.272 1.00 67.88 97 SER A O 1
ATOM 762 N N . PRO A 1 98 ? 14.207 -10.241 -6.019 1.00 60.22 98 PRO A N 1
ATOM 763 C CA . PRO A 1 98 ? 14.772 -11.247 -5.110 1.00 60.22 98 PRO A CA 1
ATOM 764 C C . PRO A 1 98 ? 14.761 -10.840 -3.622 1.00 60.22 98 PRO A C 1
ATOM 766 O O . PRO A 1 98 ? 15.239 -11.589 -2.777 1.00 60.22 98 PRO A O 1
ATOM 769 N N . HIS A 1 99 ? 14.233 -9.663 -3.275 1.00 62.06 99 HIS A N 1
ATOM 770 C CA . HIS A 1 99 ? 14.417 -9.043 -1.958 1.00 62.06 99 HIS A CA 1
ATOM 771 C C . HIS A 1 99 ? 13.209 -9.136 -1.018 1.00 62.06 99 HIS A C 1
ATOM 773 O O . HIS A 1 99 ? 13.168 -8.421 -0.026 1.00 62.06 99 HIS A O 1
ATOM 779 N N . GLY A 1 100 ? 12.210 -9.974 -1.305 1.00 67.88 100 GLY A N 1
ATOM 780 C CA . GLY A 1 100 ? 11.167 -10.293 -0.319 1.00 67.88 100 GLY A CA 1
ATOM 781 C C . GLY A 1 100 ? 10.223 -9.152 0.075 1.00 67.88 100 GLY A C 1
ATOM 782 O O . GLY A 1 100 ? 9.513 -9.288 1.064 1.00 67.88 100 GLY A O 1
ATOM 783 N N . TYR A 1 101 ? 10.167 -8.063 -0.700 1.00 79.06 101 TYR A N 1
ATOM 784 C CA . TYR A 1 101 ? 9.198 -6.970 -0.503 1.00 79.06 101 TYR A CA 1
ATOM 785 C C . TYR A 1 101 ? 7.790 -7.298 -1.020 1.00 79.06 101 TYR A C 1
ATOM 787 O O . TYR A 1 101 ? 6.861 -6.509 -0.867 1.00 79.06 101 TYR A O 1
ATOM 795 N N . ALA A 1 102 ? 7.625 -8.438 -1.680 1.00 85.25 102 ALA A N 1
ATOM 796 C CA . ALA A 1 102 ? 6.345 -8.845 -2.222 1.00 85.25 102 ALA A CA 1
ATOM 797 C C . ALA A 1 102 ? 5.446 -9.463 -1.155 1.00 85.25 102 ALA A C 1
ATOM 799 O O . ALA A 1 102 ? 5.926 -10.145 -0.249 1.00 85.25 102 ALA A O 1
ATOM 800 N N . TYR A 1 103 ? 4.137 -9.296 -1.317 1.00 89.12 103 TYR A N 1
ATOM 801 C CA . TYR A 1 103 ? 3.169 -10.061 -0.541 1.00 89.12 103 TYR A CA 1
ATOM 802 C C . TYR A 1 103 ? 3.066 -11.503 -1.042 1.00 89.12 103 TYR A C 1
ATOM 804 O O . TYR A 1 103 ? 3.202 -11.795 -2.238 1.00 89.12 103 TYR A O 1
ATOM 812 N N . ALA A 1 104 ? 2.819 -12.413 -0.099 1.00 86.62 104 ALA A N 1
ATOM 813 C CA . ALA A 1 104 ? 2.759 -13.853 -0.335 1.00 86.62 104 ALA A CA 1
ATOM 814 C C . ALA A 1 104 ? 1.496 -14.311 -1.086 1.00 86.62 104 ALA A C 1
ATOM 816 O O . ALA A 1 104 ? 1.455 -15.429 -1.602 1.00 86.62 104 ALA A O 1
ATOM 817 N N . ASN A 1 105 ? 0.511 -13.426 -1.258 1.00 89.50 105 ASN A N 1
ATOM 818 C CA . ASN A 1 105 ? -0.691 -13.589 -2.089 1.00 89.50 105 ASN A CA 1
ATOM 819 C C . ASN A 1 105 ? -0.733 -12.565 -3.250 1.00 89.50 105 ASN A C 1
ATOM 821 O O . ASN A 1 105 ? 0.194 -11.767 -3.417 1.00 89.50 105 ASN A O 1
ATOM 825 N N . GLY A 1 106 ? -1.789 -12.620 -4.063 1.00 87.06 106 GLY A N 1
ATOM 826 C CA . GLY A 1 106 ? -1.985 -11.755 -5.230 1.00 87.06 106 GLY A CA 1
ATOM 827 C C . GLY A 1 106 ? -1.259 -12.221 -6.497 1.00 87.06 106 GLY A C 1
ATOM 828 O O . GLY A 1 106 ? -0.343 -13.045 -6.453 1.00 87.06 106 GLY A O 1
ATOM 829 N N . ILE A 1 107 ? -1.698 -11.682 -7.636 1.00 86.69 107 ILE A N 1
ATOM 830 C CA . ILE A 1 107 ? -1.192 -11.993 -8.979 1.00 86.69 107 ILE A CA 1
ATOM 831 C C . ILE A 1 107 ? -0.795 -10.678 -9.657 1.00 86.69 107 ILE A C 1
ATOM 833 O O . ILE A 1 107 ? -1.559 -9.715 -9.627 1.00 86.69 107 ILE A O 1
ATOM 837 N N . ASP A 1 108 ? 0.396 -10.633 -10.260 1.00 86.06 108 ASP A N 1
ATOM 838 C CA . ASP A 1 108 ? 0.773 -9.541 -11.162 1.00 86.06 108 ASP A CA 1
ATOM 839 C C . ASP A 1 108 ? 0.215 -9.838 -12.560 1.00 86.06 108 ASP A C 1
ATOM 841 O O . ASP A 1 108 ? 0.582 -10.831 -13.187 1.00 86.06 108 ASP A O 1
ATOM 845 N N . LEU A 1 109 ? -0.698 -8.986 -13.029 1.00 85.44 109 LEU A N 1
ATOM 846 C CA . LEU A 1 109 ? -1.352 -9.128 -14.333 1.00 85.44 109 LEU A CA 1
ATOM 847 C C . LEU A 1 109 ? -0.410 -8.831 -15.511 1.00 85.44 109 LEU A C 1
ATOM 849 O O . LEU A 1 109 ? -0.727 -9.201 -16.638 1.00 85.44 109 LEU A O 1
ATOM 853 N N . GLU A 1 110 ? 0.722 -8.165 -15.265 1.00 84.25 110 GLU A N 1
ATOM 854 C CA . GLU A 1 110 ? 1.762 -7.879 -16.264 1.00 84.25 110 GLU A CA 1
ATOM 855 C C . GLU A 1 110 ? 3.109 -8.520 -15.855 1.00 84.25 110 GLU A C 1
ATOM 857 O O . GLU A 1 110 ? 4.180 -7.954 -16.095 1.00 84.25 110 GLU A O 1
ATOM 862 N N . ALA A 1 111 ? 3.064 -9.701 -15.216 1.00 84.19 111 ALA A N 1
ATOM 863 C CA . ALA A 1 111 ? 4.244 -10.429 -14.729 1.00 84.19 111 ALA A CA 1
ATOM 864 C C . ALA A 1 111 ? 5.217 -10.849 -15.846 1.00 84.19 111 ALA A C 1
ATOM 866 O O . ALA A 1 111 ? 6.426 -10.919 -15.628 1.00 84.19 111 ALA A O 1
ATOM 867 N N . ASP A 1 112 ? 4.688 -11.127 -17.037 1.00 84.25 112 ASP A N 1
ATOM 868 C CA . ASP A 1 112 ? 5.437 -11.472 -18.249 1.00 84.25 112 ASP A CA 1
ATOM 869 C C . ASP A 1 112 ? 6.160 -10.260 -18.859 1.00 84.25 112 ASP A C 1
ATOM 871 O O . ASP A 1 112 ? 7.087 -10.414 -19.657 1.00 84.25 112 ASP A O 1
ATOM 875 N N . LYS A 1 113 ? 5.776 -9.042 -18.460 1.00 85.12 113 LYS A N 1
ATOM 876 C CA . LYS A 1 113 ? 6.343 -7.802 -18.984 1.00 85.12 113 LYS A CA 1
ATOM 877 C C . LYS A 1 113 ? 7.397 -7.242 -18.046 1.00 85.12 113 LYS A C 1
ATOM 879 O O . LYS A 1 113 ? 7.143 -6.886 -16.894 1.00 85.12 113 LYS A O 1
ATOM 884 N N . GLN A 1 114 ? 8.587 -7.042 -18.596 1.00 84.19 114 GLN A N 1
ATOM 885 C CA . GLN A 1 114 ? 9.672 -6.322 -17.929 1.00 84.19 114 GLN A CA 1
ATOM 886 C C . GLN A 1 114 ? 9.307 -4.857 -17.636 1.00 84.19 114 GLN A C 1
ATOM 888 O O . GLN A 1 114 ? 9.657 -4.333 -16.575 1.00 84.19 114 GLN A O 1
ATOM 893 N N . ILE A 1 115 ? 8.548 -4.235 -18.547 1.00 85.00 115 ILE A N 1
ATOM 894 C CA . ILE A 1 115 ? 8.095 -2.841 -18.479 1.00 85.00 115 ILE A CA 1
ATOM 895 C C . ILE A 1 115 ? 6.570 -2.787 -18.717 1.00 85.00 115 ILE A C 1
ATOM 897 O O . ILE A 1 115 ? 6.117 -2.841 -19.862 1.00 85.00 115 ILE A O 1
ATOM 901 N N . PRO A 1 116 ? 5.762 -2.712 -17.646 1.00 86.00 116 PRO A N 1
ATOM 902 C CA . PRO A 1 116 ? 4.316 -2.549 -17.703 1.00 86.00 116 PRO A CA 1
ATOM 903 C C . PRO A 1 116 ? 3.916 -1.225 -18.338 1.00 86.00 116 PRO A C 1
ATOM 905 O O . PRO A 1 116 ? 4.492 -0.174 -18.045 1.00 86.00 116 PRO A O 1
ATOM 908 N N . GLN A 1 117 ? 2.883 -1.282 -19.171 1.00 86.75 117 GLN A N 1
ATOM 909 C CA . GLN A 1 117 ? 2.337 -0.102 -19.841 1.00 86.75 117 GLN A CA 1
ATOM 910 C C . GLN A 1 117 ? 1.055 0.402 -19.182 1.00 86.75 117 GLN A C 1
ATOM 912 O O . GLN A 1 117 ? 0.656 1.535 -19.435 1.00 86.75 117 GLN A O 1
ATOM 917 N N . LYS A 1 118 ? 0.382 -0.430 -18.376 1.00 86.25 118 LYS A N 1
ATOM 918 C CA . LYS A 1 118 ? -0.916 -0.087 -17.779 1.00 86.25 118 LYS A CA 1
ATOM 919 C C . LYS A 1 118 ? -0.844 0.081 -16.270 1.00 86.25 118 LYS A C 1
ATOM 921 O O . LYS A 1 118 ? -1.662 0.812 -15.716 1.00 86.25 118 LYS A O 1
ATOM 926 N N . ASP A 1 119 ? 0.123 -0.556 -15.616 1.00 88.62 119 ASP A N 1
ATOM 927 C CA . ASP A 1 119 ? 0.370 -0.358 -14.192 1.00 88.62 119 ASP A CA 1
ATOM 928 C C . ASP A 1 119 ? 1.520 0.621 -13.912 1.00 88.62 119 ASP A C 1
ATOM 930 O O . ASP A 1 119 ? 2.380 0.903 -14.756 1.00 88.62 119 ASP A O 1
ATOM 934 N N . GLY A 1 120 ? 1.527 1.155 -12.695 1.00 91.38 120 GLY A N 1
ATOM 935 C CA . GLY A 1 120 ? 2.567 2.057 -12.239 1.00 91.38 120 GLY A CA 1
ATOM 936 C C . GLY A 1 120 ? 2.262 2.695 -10.894 1.00 91.38 120 GLY A C 1
ATOM 937 O O . GLY A 1 120 ? 1.820 2.018 -9.966 1.00 91.38 120 GLY A O 1
ATOM 938 N N . LEU A 1 121 ? 2.547 3.989 -10.783 1.00 91.62 121 LEU A N 1
ATOM 939 C CA . LEU A 1 121 ? 2.336 4.770 -9.576 1.00 91.62 121 LEU A CA 1
ATOM 940 C C . LEU A 1 121 ? 0.976 5.466 -9.621 1.00 91.62 121 LEU A C 1
ATOM 942 O O . LEU A 1 121 ? 0.697 6.269 -10.514 1.00 91.62 121 LEU A O 1
ATOM 946 N N . TRP A 1 122 ? 0.161 5.197 -8.613 1.00 93.62 122 TRP A N 1
ATOM 947 C CA . TRP A 1 122 ? -1.193 5.710 -8.469 1.00 93.62 122 TRP A CA 1
ATOM 948 C C . TRP A 1 122 ? -1.280 6.677 -7.293 1.00 93.62 122 TRP A C 1
ATOM 950 O O . TRP A 1 122 ? -0.627 6.476 -6.268 1.00 93.62 122 TRP A O 1
ATOM 960 N N . LEU A 1 123 ? -2.116 7.700 -7.439 1.00 93.12 123 LEU A N 1
ATOM 961 C CA . LEU A 1 123 ? -2.549 8.594 -6.372 1.00 93.12 123 LEU A CA 1
ATOM 962 C C . LEU A 1 123 ? -4.002 8.274 -6.031 1.00 93.12 123 LEU A C 1
ATOM 964 O O . LEU A 1 123 ? -4.850 8.254 -6.922 1.00 93.12 123 LEU A O 1
ATOM 968 N N . LEU A 1 124 ? -4.276 8.031 -4.758 1.00 94.56 124 LEU A N 1
ATOM 969 C CA . LEU A 1 124 ? -5.592 7.692 -4.231 1.00 94.56 124 LEU A CA 1
ATOM 970 C C . LEU A 1 124 ? -6.091 8.825 -3.341 1.00 94.56 124 LEU A C 1
ATOM 972 O O . LEU A 1 124 ? -5.327 9.317 -2.509 1.00 94.56 124 LEU A O 1
ATOM 976 N N . LYS A 1 125 ? -7.371 9.183 -3.452 1.00 93.56 125 LYS A N 1
ATOM 977 C CA . LYS A 1 125 ? -8.074 9.961 -2.425 1.00 93.56 125 LYS A CA 1
ATOM 978 C C . LYS A 1 125 ? -8.622 9.012 -1.367 1.00 93.56 125 LYS A C 1
ATOM 980 O O . LYS A 1 125 ? -9.461 8.164 -1.656 1.00 93.56 125 LYS A O 1
ATOM 985 N N . THR A 1 126 ? -8.185 9.175 -0.128 1.00 92.88 126 THR A N 1
ATOM 986 C CA . THR A 1 126 ? -8.460 8.206 0.951 1.00 92.88 126 THR A CA 1
ATOM 987 C C . THR A 1 126 ? -9.915 8.203 1.429 1.00 92.88 126 THR A C 1
ATOM 989 O O . THR A 1 126 ? -10.369 7.215 1.991 1.00 92.88 126 THR A O 1
ATOM 992 N N . HIS A 1 127 ? -10.661 9.286 1.196 1.00 91.75 127 HIS A N 1
ATOM 993 C CA . HIS A 1 127 ? -12.049 9.439 1.648 1.00 91.75 127 HIS A CA 1
ATOM 994 C C . HIS A 1 127 ? -13.096 8.884 0.670 1.00 91.75 127 HIS A C 1
ATOM 996 O O . HIS A 1 127 ? -14.238 8.678 1.069 1.00 91.75 127 HIS A O 1
ATOM 1002 N N . CYS A 1 128 ? -12.742 8.687 -0.603 1.00 90.06 128 CYS A N 1
ATOM 1003 C CA . CYS A 1 128 ? -13.688 8.273 -1.647 1.00 90.06 128 CYS A CA 1
ATOM 1004 C C . CYS A 1 128 ? -13.156 7.191 -2.593 1.00 90.06 128 CYS A C 1
ATOM 1006 O O . CYS A 1 128 ? -13.859 6.823 -3.528 1.00 90.06 128 CYS A O 1
ATOM 1008 N N . ASP A 1 129 ? -11.928 6.710 -2.374 1.00 91.56 129 ASP A N 1
ATOM 1009 C CA . ASP A 1 129 ? -11.259 5.718 -3.223 1.00 91.56 129 ASP A CA 1
ATOM 1010 C C . ASP A 1 129 ? -11.115 6.136 -4.702 1.00 91.56 129 ASP A C 1
ATOM 1012 O O . ASP A 1 129 ? -11.006 5.317 -5.612 1.00 91.56 129 ASP A O 1
ATOM 1016 N N . GLU A 1 130 ? -11.080 7.443 -4.975 1.00 93.62 130 GLU A N 1
ATOM 1017 C CA . GLU A 1 130 ? -10.775 7.932 -6.317 1.00 93.62 130 GLU A CA 1
ATOM 1018 C C . GLU A 1 130 ? -9.291 7.689 -6.617 1.00 93.62 130 GLU A C 1
ATOM 1020 O O . GLU A 1 130 ? -8.409 8.290 -5.995 1.00 93.62 130 GLU A O 1
ATOM 1025 N N . ALA A 1 131 ? -9.022 6.812 -7.583 1.00 93.38 131 ALA A N 1
ATOM 1026 C CA . ALA A 1 131 ? -7.679 6.445 -8.007 1.00 93.38 131 ALA A CA 1
ATOM 1027 C C . ALA A 1 131 ? -7.310 7.102 -9.342 1.00 93.38 131 ALA A C 1
ATOM 1029 O O . ALA A 1 131 ? -8.023 6.983 -10.339 1.00 93.38 131 ALA A O 1
ATOM 1030 N N . ARG A 1 132 ? -6.138 7.736 -9.391 1.00 92.31 132 ARG A N 1
ATOM 1031 C CA . ARG A 1 132 ? -5.561 8.316 -10.607 1.00 92.31 132 ARG A CA 1
ATOM 1032 C C . ARG A 1 132 ? -4.166 7.761 -10.852 1.00 92.31 132 ARG A C 1
ATOM 1034 O O . ARG A 1 132 ? -3.290 7.881 -9.999 1.00 92.31 132 ARG A O 1
ATOM 1041 N N . LEU A 1 133 ? -3.935 7.217 -12.042 1.00 92.31 133 LEU A N 1
ATOM 1042 C CA . LEU A 1 133 ? -2.595 6.845 -12.486 1.00 92.31 133 LEU A CA 1
ATOM 1043 C C . LEU A 1 133 ? -1.773 8.121 -12.715 1.00 92.31 133 LEU A C 1
ATOM 1045 O O . LEU A 1 133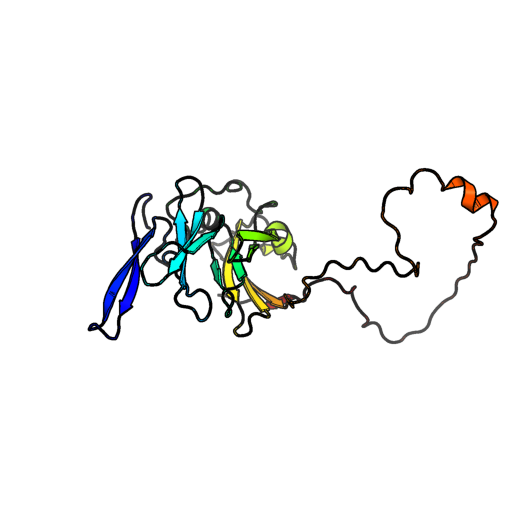 ? -2.156 8.969 -13.523 1.00 92.31 133 LEU A O 1
ATOM 1049 N N . LEU A 1 134 ? -0.672 8.273 -11.979 1.00 89.50 134 LEU A N 1
ATOM 1050 C CA . LEU A 1 134 ? 0.259 9.386 -12.160 1.00 89.50 134 LEU A CA 1
ATOM 1051 C C . LEU A 1 134 ? 1.260 9.068 -13.265 1.00 89.50 134 LEU A C 1
ATOM 1053 O O . LEU A 1 134 ? 1.425 9.861 -14.188 1.00 89.50 134 LEU A O 1
ATOM 1057 N N . PHE A 1 135 ? 1.899 7.901 -13.165 1.00 88.12 135 PHE A N 1
ATOM 1058 C CA . PHE A 1 135 ? 2.914 7.450 -14.110 1.00 88.12 135 PHE A CA 1
ATOM 1059 C C . PHE A 1 135 ? 2.847 5.944 -14.283 1.00 88.12 135 PHE A C 1
ATOM 1061 O O . PHE A 1 135 ? 2.791 5.205 -13.301 1.00 88.12 135 PHE A O 1
ATOM 1068 N N . THR A 1 136 ? 2.919 5.486 -15.524 1.00 91.12 136 THR A N 1
ATOM 1069 C CA . THR A 1 136 ? 3.185 4.076 -15.829 1.00 91.12 136 THR A CA 1
ATOM 1070 C C . THR A 1 136 ? 4.652 3.744 -15.563 1.00 91.12 136 THR A C 1
ATOM 1072 O O . THR A 1 136 ? 5.512 4.633 -15.528 1.00 91.12 136 THR A O 1
ATOM 1075 N N . VAL A 1 137 ? 4.960 2.456 -15.403 1.00 87.75 137 VAL A N 1
ATOM 1076 C CA . VAL A 1 137 ? 6.360 2.010 -15.341 1.00 87.75 137 VAL A CA 1
ATOM 1077 C C . VAL A 1 137 ? 7.100 2.368 -16.637 1.00 87.75 137 VAL A C 1
ATOM 1079 O O . VAL A 1 137 ? 8.226 2.852 -16.563 1.00 87.75 137 VAL A O 1
ATOM 1082 N N . ASP A 1 138 ? 6.462 2.211 -17.803 1.00 88.88 138 ASP A N 1
ATOM 1083 C CA . ASP A 1 138 ? 7.015 2.598 -19.114 1.00 88.88 138 ASP A CA 1
ATOM 1084 C C . ASP A 1 138 ? 7.411 4.080 -19.189 1.00 88.88 138 ASP A C 1
ATOM 1086 O O . ASP A 1 138 ? 8.541 4.395 -19.564 1.00 88.88 138 ASP A O 1
ATOM 1090 N N . GLN A 1 139 ? 6.530 4.991 -18.767 1.00 88.25 139 GLN A N 1
ATOM 1091 C CA . GLN A 1 139 ? 6.816 6.430 -18.793 1.00 88.25 139 GLN A CA 1
ATOM 1092 C C . GLN A 1 139 ? 8.047 6.789 -17.959 1.00 88.25 139 GLN A C 1
ATOM 1094 O O . GLN A 1 139 ? 8.879 7.577 -18.406 1.00 88.25 139 GLN A O 1
ATOM 1099 N N . ILE A 1 140 ? 8.181 6.203 -16.766 1.00 85.56 140 ILE A N 1
ATOM 1100 C CA . ILE A 1 140 ? 9.344 6.459 -15.914 1.00 85.56 140 ILE A CA 1
ATOM 1101 C C . ILE A 1 140 ? 10.597 5.766 -16.457 1.00 85.56 140 ILE A C 1
ATOM 1103 O O . ILE A 1 140 ? 11.670 6.359 -16.417 1.00 85.56 140 ILE A O 1
ATOM 1107 N N . ALA A 1 141 ? 10.486 4.551 -16.999 1.00 84.19 141 ALA A N 1
ATOM 1108 C CA . ALA A 1 141 ? 11.625 3.832 -17.572 1.00 84.19 141 ALA A CA 1
ATOM 1109 C C . ALA A 1 141 ? 12.229 4.551 -18.794 1.00 84.19 141 ALA A C 1
ATOM 1111 O O . ALA A 1 141 ? 13.427 4.444 -19.040 1.00 84.19 141 ALA A O 1
ATOM 1112 N N . ARG A 1 142 ? 11.425 5.315 -19.543 1.00 85.50 142 ARG A N 1
ATOM 1113 C CA . ARG A 1 142 ? 11.902 6.140 -20.668 1.00 85.50 142 ARG A CA 1
ATOM 1114 C C . ARG A 1 142 ? 12.559 7.451 -20.236 1.00 85.50 142 ARG A C 1
ATOM 1116 O O . ARG A 1 142 ? 13.273 8.057 -21.033 1.00 85.50 142 ARG A O 1
ATOM 1123 N N . MET A 1 143 ? 12.303 7.915 -19.015 1.00 81.94 143 MET A N 1
ATOM 1124 C CA . MET A 1 143 ? 12.837 9.181 -18.522 1.00 81.94 143 MET A CA 1
ATOM 1125 C C . MET A 1 143 ? 14.328 9.030 -18.199 1.00 81.94 143 MET A C 1
ATOM 1127 O O . MET A 1 143 ? 14.700 8.241 -17.333 1.00 81.94 143 MET A O 1
ATOM 1131 N N . GLU A 1 144 ? 15.168 9.776 -18.924 1.00 80.00 144 GLU A N 1
ATOM 1132 C CA . GLU A 1 144 ? 16.638 9.685 -18.857 1.00 80.00 144 GLU A CA 1
ATOM 1133 C C . GLU A 1 144 ? 17.129 8.230 -18.939 1.00 80.00 144 GLU A C 1
ATOM 1135 O O . GLU A 1 144 ? 17.863 7.718 -18.091 1.00 80.00 144 GLU A O 1
ATOM 1140 N N . HIS A 1 145 ? 16.638 7.524 -19.958 1.00 81.75 145 HIS A N 1
ATOM 1141 C CA . HIS A 1 145 ? 16.981 6.130 -20.189 1.00 81.75 145 HIS A CA 1
ATOM 1142 C C . HIS A 1 145 ? 18.491 5.955 -20.402 1.00 81.75 145 HIS A C 1
ATOM 1144 O O . HIS A 1 145 ? 19.083 6.585 -21.279 1.00 81.75 145 HIS A O 1
ATOM 1150 N N . GLU A 1 146 ? 19.100 5.035 -19.657 1.00 76.75 146 GLU A N 1
ATOM 1151 C CA . GLU A 1 146 ? 20.486 4.631 -19.869 1.00 76.75 146 GLU A CA 1
ATOM 1152 C C . GLU A 1 146 ? 20.563 3.284 -20.585 1.00 76.75 146 GLU A C 1
ATOM 1154 O O . GLU A 1 146 ? 19.722 2.417 -20.345 1.00 76.75 146 GLU A O 1
ATOM 1159 N N . PRO A 1 147 ? 21.615 3.035 -21.388 1.00 79.44 147 PRO A N 1
ATOM 1160 C CA . PRO A 1 147 ? 21.848 1.724 -21.995 1.00 79.44 147 PRO A CA 1
ATOM 1161 C C . PRO A 1 147 ? 21.832 0.571 -20.985 1.00 79.44 147 PRO A C 1
ATOM 1163 O O . PRO A 1 147 ? 21.514 -0.561 -21.347 1.00 79.44 147 PRO A O 1
ATOM 1166 N N . SER A 1 148 ? 22.148 0.873 -19.723 1.00 73.19 148 SER A N 1
ATOM 1167 C CA . SER A 1 148 ? 22.151 -0.080 -18.626 1.00 73.19 148 SER A CA 1
ATOM 1168 C C . SER A 1 148 ? 20.765 -0.642 -18.279 1.00 73.19 148 SER A C 1
ATOM 1170 O O . SER A 1 148 ? 20.657 -1.754 -17.776 1.00 73.19 148 SER A O 1
ATOM 1172 N N . MET A 1 149 ? 19.693 0.075 -18.615 1.00 76.06 149 MET A N 1
ATOM 1173 C CA . MET A 1 149 ? 18.310 -0.314 -18.327 1.00 76.06 149 MET A CA 1
ATOM 1174 C C . MET A 1 149 ? 17.722 -1.294 -19.348 1.00 76.06 149 MET A C 1
ATOM 1176 O O . MET A 1 149 ? 16.629 -1.823 -19.144 1.00 76.06 149 MET A O 1
ATOM 1180 N N . ASN A 1 150 ? 18.417 -1.545 -20.457 1.00 78.94 150 ASN A N 1
ATOM 1181 C CA . ASN A 1 150 ? 17.909 -2.420 -21.506 1.00 78.94 150 ASN A CA 1
ATOM 1182 C C . ASN A 1 150 ? 17.708 -3.851 -20.981 1.00 78.94 150 ASN A C 1
ATOM 1184 O O . ASN A 1 150 ? 18.621 -4.468 -20.435 1.00 78.94 150 ASN A O 1
ATOM 1188 N N . GLY A 1 151 ? 16.499 -4.388 -21.164 1.00 77.94 151 GLY A N 1
ATOM 1189 C CA . GLY A 1 151 ? 16.131 -5.724 -20.686 1.00 77.94 151 GLY A CA 1
ATOM 1190 C C . GLY A 1 151 ? 15.935 -5.818 -19.168 1.00 77.94 151 GLY A C 1
ATOM 1191 O O . GLY A 1 151 ? 15.896 -6.925 -18.625 1.00 77.94 151 GLY A O 1
ATOM 1192 N N . ALA A 1 152 ? 15.837 -4.683 -18.471 1.00 80.25 152 ALA A N 1
ATOM 1193 C CA . ALA A 1 152 ? 15.645 -4.656 -17.032 1.00 80.25 152 ALA A CA 1
ATOM 1194 C C . ALA A 1 152 ? 14.189 -4.898 -16.623 1.00 80.25 152 ALA A C 1
ATOM 1196 O O . ALA A 1 152 ? 13.253 -4.403 -17.246 1.00 80.25 152 ALA A O 1
ATOM 1197 N N . PHE A 1 153 ? 13.988 -5.583 -15.498 1.00 83.88 153 PHE A N 1
ATOM 1198 C CA . PHE A 1 153 ? 12.683 -5.647 -14.844 1.00 83.88 153 PHE A CA 1
ATOM 1199 C C . PHE A 1 153 ? 12.484 -4.405 -13.968 1.00 83.88 153 PHE A C 1
ATOM 1201 O O . PHE A 1 153 ? 13.189 -4.230 -12.968 1.00 83.88 153 PHE A O 1
ATOM 1208 N N . HIS A 1 154 ? 11.529 -3.551 -14.335 1.00 85.69 154 HIS A N 1
ATOM 1209 C CA . HIS A 1 154 ? 11.254 -2.293 -13.638 1.00 85.69 154 HIS A CA 1
ATOM 1210 C C . HIS A 1 154 ? 10.069 -2.410 -12.682 1.00 85.69 154 HIS A C 1
ATOM 1212 O O . HIS A 1 154 ? 9.030 -2.984 -13.022 1.00 85.69 154 HIS A O 1
ATOM 1218 N N . TYR A 1 155 ? 10.206 -1.817 -11.497 1.00 86.12 155 TYR A N 1
ATOM 1219 C CA . TYR A 1 155 ? 9.135 -1.725 -10.510 1.00 86.12 155 TYR A CA 1
ATOM 1220 C C . TYR A 1 155 ? 9.275 -0.482 -9.620 1.00 86.12 155 TYR A C 1
ATOM 1222 O O . TYR A 1 155 ? 10.376 0.009 -9.356 1.00 86.12 155 TYR A O 1
ATOM 1230 N N . PHE A 1 156 ? 8.140 0.013 -9.126 1.00 87.62 156 PHE A N 1
ATOM 1231 C CA . PHE A 1 156 ? 8.106 1.052 -8.099 1.00 87.62 156 PHE A CA 1
ATOM 1232 C C . PHE A 1 156 ? 8.332 0.445 -6.717 1.00 87.62 156 PHE A C 1
ATOM 1234 O O . PHE A 1 156 ? 7.886 -0.662 -6.426 1.00 87.62 156 PHE A O 1
ATOM 1241 N N . SER A 1 157 ? 9.024 1.177 -5.852 1.00 85.75 157 SER A N 1
ATOM 1242 C CA . SER A 1 157 ? 9.190 0.821 -4.445 1.00 85.75 157 SER A CA 1
ATOM 1243 C C . SER A 1 157 ? 9.408 2.075 -3.596 1.00 85.75 157 SER A C 1
ATOM 1245 O O . SER A 1 157 ? 9.731 3.145 -4.112 1.00 85.75 157 SER A O 1
ATOM 1247 N N . HIS A 1 158 ? 9.240 1.947 -2.277 1.00 82.31 158 HIS A N 1
ATOM 1248 C CA . HIS A 1 158 ? 9.631 2.977 -1.303 1.00 82.31 158 HIS A CA 1
ATOM 1249 C C . HIS A 1 158 ? 9.089 4.395 -1.611 1.00 82.31 158 HIS A C 1
ATOM 1251 O O . HIS A 1 158 ? 9.827 5.378 -1.657 1.00 82.31 158 HIS A O 1
ATOM 1257 N N . CYS A 1 159 ? 7.780 4.527 -1.818 1.00 86.81 159 CYS A N 1
ATOM 1258 C CA . CYS A 1 159 ? 7.140 5.839 -1.924 1.00 86.81 159 CYS A CA 1
ATOM 1259 C C . CYS A 1 159 ? 7.142 6.561 -0.572 1.00 86.81 159 CYS A C 1
ATOM 1261 O O . CYS A 1 159 ? 6.966 5.926 0.463 1.00 86.81 159 CYS A O 1
ATOM 1263 N N . GLN A 1 160 ? 7.317 7.883 -0.575 1.00 85.38 160 GLN A N 1
ATOM 1264 C CA . GLN A 1 160 ? 7.181 8.728 0.614 1.00 85.38 160 GLN A CA 1
ATOM 1265 C C . GLN A 1 160 ? 6.679 10.118 0.230 1.00 85.38 160 GLN A C 1
ATOM 1267 O O . GLN A 1 160 ? 7.175 10.734 -0.715 1.00 85.38 160 GLN A O 1
ATOM 1272 N N . PHE A 1 161 ? 5.749 10.655 1.012 1.00 85.88 161 PHE A N 1
ATOM 1273 C CA . PHE A 1 161 ? 5.401 12.068 0.934 1.00 85.88 161 PHE A CA 1
ATOM 1274 C C . PHE A 1 161 ? 6.435 12.930 1.664 1.00 85.88 161 PHE A C 1
ATOM 1276 O O . PHE A 1 161 ? 7.070 12.519 2.634 1.00 85.88 161 PHE A O 1
ATOM 1283 N N . SER A 1 162 ? 6.604 14.163 1.196 1.00 83.69 162 SER A N 1
ATOM 1284 C CA . SER A 1 162 ? 7.304 15.194 1.958 1.00 83.69 162 SER A CA 1
ATOM 1285 C C . SER A 1 162 ? 6.493 15.592 3.187 1.00 83.69 162 SER A C 1
ATOM 1287 O O . SER A 1 162 ? 5.267 15.515 3.195 1.00 83.69 162 SER A O 1
ATOM 1289 N N . ARG A 1 163 ? 7.176 16.125 4.202 1.00 80.25 163 ARG A N 1
ATOM 1290 C CA . ARG A 1 163 ? 6.564 16.551 5.470 1.00 80.25 163 ARG A CA 1
ATOM 1291 C C . ARG A 1 163 ? 5.451 17.596 5.312 1.00 80.25 163 ARG A C 1
ATOM 1293 O O . ARG A 1 163 ? 4.583 17.683 6.168 1.00 80.25 163 ARG A O 1
ATOM 1300 N N . ARG A 1 164 ? 5.470 18.387 4.232 1.00 77.31 164 ARG A N 1
ATOM 1301 C CA . ARG A 1 164 ? 4.425 19.380 3.922 1.00 77.31 164 ARG A CA 1
ATOM 1302 C C . ARG A 1 164 ? 3.306 18.835 3.028 1.00 77.31 164 ARG A C 1
ATOM 1304 O O . ARG A 1 164 ? 2.391 19.583 2.716 1.00 77.31 164 ARG A O 1
ATOM 1311 N N . GLY A 1 165 ? 3.409 17.599 2.537 1.00 68.12 165 GLY A N 1
ATOM 1312 C CA . GLY A 1 165 ? 2.442 16.998 1.609 1.00 68.12 165 GLY A CA 1
ATOM 1313 C C . GLY A 1 165 ? 2.457 17.579 0.188 1.00 68.12 165 GLY A C 1
ATOM 1314 O O . GLY A 1 165 ? 1.797 17.050 -0.694 1.00 68.12 165 GLY A O 1
ATOM 1315 N N . THR A 1 166 ? 3.247 18.622 -0.081 1.00 67.12 166 THR A N 1
ATOM 1316 C CA . THR A 1 166 ? 3.321 19.310 -1.387 1.00 67.12 166 THR A CA 1
ATOM 1317 C C . THR A 1 166 ? 4.287 18.666 -2.383 1.00 67.12 166 THR A C 1
ATOM 1319 O O . THR A 1 166 ? 4.493 19.167 -3.484 1.00 67.12 166 THR A O 1
ATOM 1322 N N . ARG A 1 167 ? 4.967 17.596 -1.981 1.00 68.56 167 ARG A N 1
ATOM 1323 C CA . ARG A 1 167 ? 5.947 16.851 -2.785 1.00 68.56 167 ARG A CA 1
ATOM 1324 C C . ARG A 1 167 ? 5.896 15.393 -2.373 1.00 68.56 167 ARG A C 1
ATOM 1326 O O . ARG A 1 167 ? 5.595 15.113 -1.209 1.00 68.56 167 ARG A O 1
ATOM 1333 N N . PHE A 1 168 ? 6.268 14.496 -3.272 1.00 65.19 168 PHE A N 1
ATOM 1334 C CA . PHE A 1 168 ? 6.525 13.101 -2.936 1.00 65.19 168 PHE A CA 1
ATOM 1335 C C . PHE A 1 168 ? 7.775 12.611 -3.662 1.00 65.19 168 PHE A C 1
ATOM 1337 O O . PHE A 1 168 ? 8.181 13.143 -4.694 1.00 65.19 168 PHE A O 1
ATOM 1344 N N . LYS A 1 169 ? 8.408 11.599 -3.088 1.00 65.12 169 LYS A N 1
ATOM 1345 C CA . LYS A 1 169 ? 9.506 10.862 -3.701 1.00 65.12 169 LYS A CA 1
ATOM 1346 C C . LYS A 1 169 ? 9.100 9.407 -3.839 1.00 65.12 169 LYS A C 1
ATOM 1348 O O . LYS A 1 169 ? 8.323 8.886 -3.036 1.00 65.12 169 LYS A O 1
ATOM 1353 N N . PHE A 1 170 ? 9.640 8.751 -4.843 1.00 63.03 170 PHE A N 1
ATOM 1354 C CA . PHE A 1 170 ? 9.533 7.312 -4.995 1.00 63.03 170 PHE A CA 1
ATOM 1355 C C . PHE A 1 170 ? 10.840 6.788 -5.561 1.00 63.03 170 PHE A C 1
ATOM 1357 O O . PHE A 1 170 ? 11.569 7.499 -6.255 1.00 63.03 170 PHE A O 1
ATOM 1364 N N . PHE A 1 171 ? 11.132 5.532 -5.260 1.00 60.00 171 PHE A N 1
ATOM 1365 C CA . PHE A 1 171 ? 12.221 4.838 -5.914 1.00 60.00 171 PHE A CA 1
ATOM 1366 C C . PHE A 1 171 ? 11.635 4.026 -7.061 1.00 60.00 171 PHE A C 1
ATOM 1368 O O . PHE A 1 171 ? 10.674 3.272 -6.882 1.00 60.00 171 PHE A O 1
ATOM 1375 N N . ILE A 1 172 ? 12.228 4.157 -8.241 1.00 57.34 172 ILE A N 1
ATOM 1376 C CA . ILE A 1 172 ? 12.099 3.130 -9.265 1.00 57.34 172 ILE A CA 1
ATOM 1377 C C . ILE A 1 172 ? 13.348 2.262 -9.175 1.00 57.34 172 ILE A C 1
ATOM 1379 O O . ILE A 1 172 ? 14.479 2.738 -9.274 1.00 57.34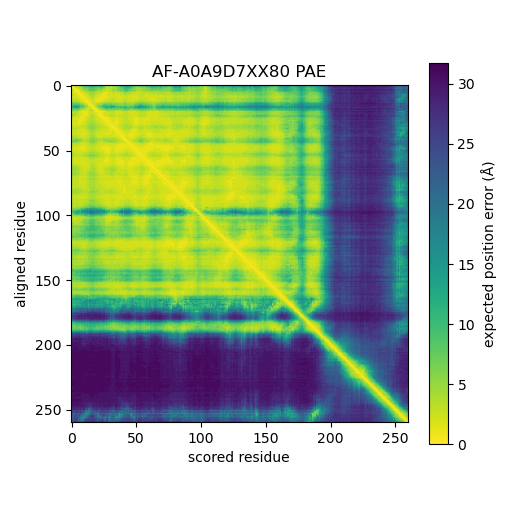 172 ILE A O 1
ATOM 1383 N N . ALA A 1 173 ? 13.148 0.977 -8.920 1.00 56.03 173 ALA A N 1
ATOM 1384 C CA . ALA A 1 173 ? 14.229 0.012 -8.957 1.00 56.03 173 ALA A CA 1
ATOM 1385 C C . ALA A 1 173 ? 14.126 -0.748 -10.280 1.00 56.03 173 ALA A C 1
ATOM 1387 O O . ALA A 1 173 ? 13.080 -1.308 -10.617 1.00 56.03 173 ALA A O 1
ATOM 1388 N N . GLY A 1 174 ? 15.215 -0.714 -11.042 1.00 54.16 174 GLY A N 1
ATOM 1389 C CA . GLY A 1 174 ? 15.402 -1.538 -12.224 1.00 54.16 174 GLY A CA 1
ATOM 1390 C C . GLY A 1 174 ? 16.366 -2.661 -11.872 1.00 54.16 174 GLY A C 1
ATOM 1391 O O . GLY A 1 174 ? 17.460 -2.418 -11.362 1.00 54.16 174 GLY A O 1
ATOM 1392 N N . ARG A 1 175 ? 15.972 -3.908 -12.118 1.00 52.41 175 ARG A N 1
ATOM 1393 C CA . ARG A 1 175 ? 16.917 -5.027 -12.099 1.00 52.41 175 ARG A CA 1
ATOM 1394 C C . ARG A 1 175 ? 17.404 -5.261 -13.520 1.00 52.41 175 ARG A C 1
ATOM 1396 O O . ARG A 1 175 ? 16.615 -5.741 -14.325 1.00 52.41 175 ARG A O 1
ATOM 1403 N N . TRP A 1 176 ? 18.681 -5.018 -13.798 1.00 52.19 176 TRP A N 1
ATOM 1404 C CA . TRP A 1 176 ? 19.335 -5.464 -15.031 1.00 52.19 176 TRP A CA 1
ATOM 1405 C C . TRP A 1 176 ? 20.500 -6.398 -14.733 1.00 52.19 176 TRP A C 1
ATOM 1407 O O . TRP A 1 176 ? 21.249 -6.204 -13.781 1.00 52.19 176 TRP A O 1
ATOM 1417 N N . MET A 1 177 ? 20.662 -7.418 -15.571 1.00 39.78 177 MET A N 1
ATOM 1418 C CA . MET A 1 177 ? 21.877 -8.224 -15.605 1.00 39.78 177 MET A CA 1
ATOM 1419 C C . MET A 1 177 ? 22.769 -7.676 -16.716 1.00 39.78 177 MET A C 1
ATOM 1421 O O . MET A 1 177 ? 22.651 -8.100 -17.860 1.00 39.78 177 MET A O 1
ATOM 1425 N N . ILE A 1 178 ? 23.656 -6.736 -16.397 1.00 38.59 178 ILE A N 1
ATOM 1426 C CA . ILE A 1 178 ? 24.790 -6.438 -17.279 1.00 38.59 178 ILE A CA 1
ATOM 1427 C C . ILE A 1 178 ? 25.977 -7.180 -16.694 1.00 38.59 178 ILE A C 1
ATOM 1429 O O . ILE A 1 178 ? 26.508 -6.765 -15.669 1.00 38.59 178 ILE A O 1
ATOM 1433 N N . THR A 1 179 ? 26.335 -8.310 -17.314 1.00 39.09 179 THR A N 1
ATOM 1434 C CA . THR A 1 179 ? 27.617 -9.019 -17.102 1.00 39.09 179 THR A CA 1
ATOM 1435 C C . THR A 1 179 ? 28.052 -9.129 -15.633 1.00 39.09 179 THR A C 1
ATOM 1437 O O . THR A 1 179 ? 29.196 -8.859 -15.282 1.00 39.09 179 THR A O 1
ATOM 1440 N N . GLY A 1 180 ? 27.110 -9.485 -14.763 1.00 43.12 180 GLY A N 1
ATOM 1441 C CA . GLY A 1 180 ? 27.270 -9.439 -13.314 1.00 43.12 180 GLY A CA 1
ATOM 1442 C C . GLY A 1 180 ? 25.933 -9.099 -12.666 1.00 43.12 180 GLY A C 1
ATOM 1443 O O . GLY A 1 180 ? 25.151 -8.302 -13.179 1.00 43.12 180 GLY A O 1
ATOM 1444 N N . SER A 1 181 ? 25.611 -9.762 -11.565 1.00 49.41 181 SER A N 1
ATOM 1445 C CA . SER A 1 181 ? 24.373 -9.580 -10.807 1.00 49.41 181 SER A CA 1
ATOM 1446 C C . SER A 1 181 ? 24.356 -8.227 -10.077 1.00 49.41 181 SER A C 1
ATOM 1448 O O . SER A 1 181 ? 24.557 -8.176 -8.867 1.00 49.41 181 SER A O 1
ATOM 1450 N N . GLY A 1 182 ? 24.150 -7.134 -10.814 1.00 55.69 182 GLY A N 1
ATOM 1451 C CA . GLY A 1 182 ? 24.013 -5.779 -10.280 1.00 55.69 182 GLY A CA 1
ATOM 1452 C C . GLY A 1 182 ? 22.552 -5.350 -10.107 1.00 55.69 182 GLY A C 1
ATOM 1453 O O . GLY A 1 182 ? 21.649 -5.838 -10.786 1.00 55.69 182 GLY A O 1
ATOM 1454 N N . ARG A 1 183 ? 22.307 -4.418 -9.184 1.00 63.00 183 ARG A N 1
ATOM 1455 C CA . ARG A 1 183 ? 21.037 -3.693 -9.031 1.00 63.00 183 ARG A CA 1
ATOM 1456 C C . ARG A 1 183 ? 21.337 -2.217 -9.208 1.00 63.00 183 ARG A C 1
ATOM 1458 O O . ARG A 1 183 ? 22.304 -1.730 -8.635 1.00 63.00 183 ARG A O 1
ATOM 1465 N N . ALA A 1 184 ? 20.462 -1.505 -9.901 1.00 67.06 184 ALA A N 1
ATOM 1466 C CA . ALA A 1 184 ? 20.467 -0.057 -9.874 1.00 67.06 184 ALA A CA 1
ATOM 1467 C C . ALA A 1 184 ? 19.133 0.457 -9.347 1.00 67.06 184 ALA A C 1
ATOM 1469 O O . ALA A 1 184 ? 18.054 -0.087 -9.611 1.00 67.06 184 ALA A O 1
ATOM 1470 N N . ILE A 1 185 ? 19.215 1.511 -8.553 1.00 71.44 185 ILE A N 1
ATOM 1471 C CA . ILE A 1 185 ? 18.059 2.168 -7.970 1.00 71.44 185 ILE A CA 1
ATOM 1472 C C . ILE A 1 185 ? 18.123 3.614 -8.417 1.00 71.44 185 ILE A C 1
ATOM 1474 O O . ILE A 1 185 ? 19.135 4.277 -8.212 1.00 71.44 185 ILE A O 1
ATOM 1478 N N . ARG A 1 186 ? 17.025 4.109 -8.983 1.00 72.25 186 ARG A N 1
ATOM 1479 C CA . ARG A 1 186 ? 16.870 5.531 -9.265 1.00 72.25 186 ARG A CA 1
ATOM 1480 C C . ARG A 1 186 ? 15.905 6.128 -8.262 1.00 72.25 186 ARG A C 1
ATOM 1482 O O . ARG A 1 186 ? 14.773 5.655 -8.102 1.00 72.25 186 ARG A O 1
ATOM 1489 N N . LEU A 1 187 ? 16.362 7.170 -7.580 1.00 74.38 187 LEU A N 1
ATOM 1490 C CA . LEU A 1 187 ? 15.505 7.996 -6.749 1.00 74.38 187 LEU A CA 1
ATOM 1491 C C . LEU A 1 187 ? 14.961 9.140 -7.601 1.00 74.38 187 LEU A C 1
ATOM 1493 O O . LEU A 1 187 ? 15.711 9.982 -8.096 1.00 74.38 187 LEU A O 1
ATOM 1497 N N . ILE A 1 188 ? 13.638 9.188 -7.720 1.00 74.19 188 ILE A N 1
ATOM 1498 C CA . ILE A 1 188 ? 12.946 10.261 -8.421 1.00 74.19 188 ILE A CA 1
ATOM 1499 C C . ILE A 1 188 ? 12.213 11.100 -7.377 1.00 74.19 188 ILE A C 1
ATOM 1501 O O . ILE A 1 188 ? 11.326 10.622 -6.660 1.00 74.19 188 ILE A O 1
ATOM 1505 N N . LEU A 1 189 ? 12.606 12.370 -7.277 1.00 69.19 189 LEU A N 1
ATOM 1506 C CA . LEU A 1 189 ? 11.904 13.366 -6.481 1.00 69.19 189 LEU A CA 1
ATOM 1507 C C . LEU A 1 189 ? 10.953 14.136 -7.387 1.00 69.19 189 LEU A C 1
ATOM 1509 O O . LEU A 1 189 ? 11.373 14.724 -8.385 1.00 69.19 189 LEU A O 1
ATOM 1513 N N . MET A 1 190 ? 9.681 14.181 -7.004 1.00 70.00 190 MET A N 1
ATOM 1514 C CA . MET A 1 190 ? 8.664 14.905 -7.750 1.00 70.00 190 MET A CA 1
ATOM 1515 C C . MET A 1 190 ? 8.077 16.038 -6.926 1.00 70.00 190 MET A C 1
ATOM 1517 O O . MET A 1 190 ? 7.564 15.856 -5.817 1.00 70.00 190 MET A O 1
ATOM 1521 N N . GLU A 1 191 ? 8.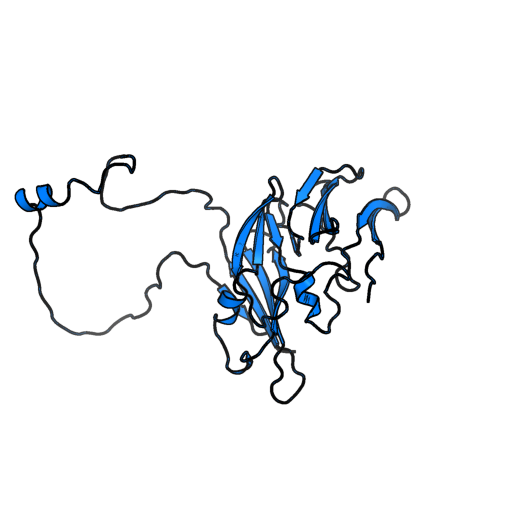149 17.236 -7.499 1.00 61.22 191 GLU A N 1
ATOM 1522 C CA . GLU A 1 191 ? 7.443 18.398 -6.985 1.00 61.22 191 GLU A CA 1
ATOM 1523 C C . GLU A 1 191 ? 6.124 18.558 -7.736 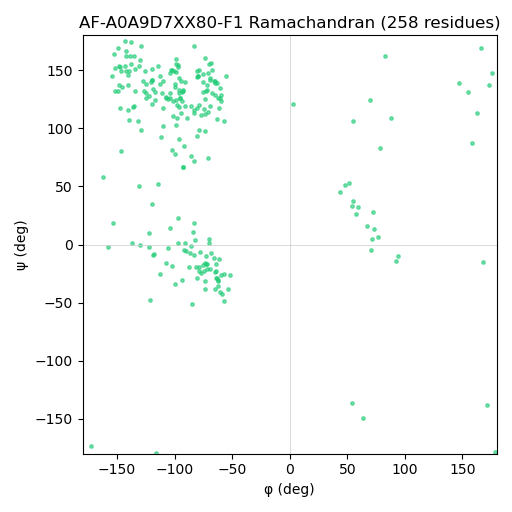1.00 61.22 191 GLU A C 1
ATOM 1525 O O . GLU A 1 191 ? 6.097 18.751 -8.952 1.00 61.22 191 GLU A O 1
ATOM 1530 N N . GLY A 1 192 ? 5.022 18.475 -6.994 1.00 56.94 192 GLY A N 1
ATOM 1531 C CA . GLY A 1 192 ? 3.679 18.634 -7.527 1.00 56.94 192 GLY A CA 1
ATOM 1532 C C . GLY A 1 192 ? 2.828 19.415 -6.543 1.00 56.94 192 GLY A C 1
ATOM 1533 O O . GLY A 1 192 ? 2.567 18.964 -5.436 1.00 56.94 192 GLY A O 1
ATOM 1534 N N . VAL A 1 193 ? 2.377 20.598 -6.943 1.00 44.41 193 VAL A N 1
ATOM 1535 C CA . VAL A 1 193 ? 1.377 21.346 -6.185 1.00 44.41 193 VAL A CA 1
ATOM 1536 C C . VAL A 1 193 ? 0.030 20.644 -6.395 1.00 44.41 193 VAL A C 1
ATOM 1538 O O . VAL A 1 193 ? -0.629 20.851 -7.408 1.00 44.41 193 VAL A O 1
ATOM 1541 N N . PHE A 1 194 ? -0.378 19.786 -5.453 1.00 50.75 194 PHE A N 1
ATOM 1542 C CA . PHE A 1 194 ? -1.656 19.052 -5.511 1.00 50.75 194 PHE A CA 1
ATOM 1543 C C . PHE A 1 194 ? -2.894 19.946 -5.316 1.00 50.75 194 PHE A C 1
ATOM 1545 O O . PHE A 1 194 ? -4.006 19.434 -5.249 1.00 50.75 194 PHE A O 1
ATOM 1552 N N . THR A 1 195 ? -2.729 21.273 -5.222 1.00 35.53 195 THR A N 1
ATOM 1553 C CA . THR A 1 195 ? -3.821 22.220 -4.948 1.00 35.53 195 THR A CA 1
ATOM 1554 C C . THR A 1 195 ? -4.585 22.709 -6.181 1.00 35.53 195 THR A C 1
ATOM 1556 O O . THR A 1 195 ? -5.625 23.332 -6.004 1.00 35.53 195 THR A O 1
ATOM 1559 N N . TYR A 1 196 ? -4.178 22.398 -7.418 1.00 32.72 196 TYR A N 1
ATOM 1560 C CA . TYR A 1 196 ? -4.985 22.738 -8.605 1.00 32.72 196 TYR A CA 1
ATOM 1561 C C . TYR A 1 196 ? -5.925 21.598 -9.015 1.00 32.72 196 TYR A C 1
ATOM 1563 O O . TYR A 1 196 ? -5.820 20.987 -10.076 1.00 32.72 196 TYR A O 1
ATOM 1571 N N . PHE A 1 197 ? -6.894 21.350 -8.136 1.00 37.69 197 PHE A N 1
ATOM 1572 C CA . PHE A 1 197 ? -8.181 20.756 -8.478 1.00 37.69 197 PHE A CA 1
ATOM 1573 C C . PHE A 1 197 ? -9.133 21.878 -8.926 1.00 37.69 197 PHE A C 1
ATOM 1575 O O . PHE A 1 197 ? -10.003 22.298 -8.174 1.00 37.69 197 PHE A O 1
ATOM 1582 N N . GLN A 1 198 ? -8.970 22.391 -10.147 1.00 23.20 198 GLN A N 1
ATOM 1583 C CA . GLN A 1 198 ? -10.071 23.012 -10.892 1.00 23.20 198 GLN A CA 1
ATOM 1584 C C . GLN A 1 198 ? -9.869 22.767 -12.387 1.00 23.20 198 GLN A C 1
ATOM 1586 O O . GLN A 1 198 ? -8.904 23.234 -12.988 1.00 23.20 198 GLN A O 1
ATOM 1591 N N . LEU A 1 199 ? -10.818 22.048 -12.989 1.00 28.73 199 LEU A N 1
ATOM 1592 C CA . LEU A 1 199 ? -11.097 22.129 -14.417 1.00 28.73 199 LEU A CA 1
ATOM 1593 C C . LEU A 1 199 ? -11.432 23.588 -14.743 1.00 28.73 199 LEU A C 1
ATOM 1595 O O . LEU A 1 199 ? -12.515 24.067 -14.421 1.00 28.73 199 LEU A O 1
ATOM 1599 N N . ARG A 1 200 ? -10.514 24.293 -15.399 1.00 22.09 200 ARG A N 1
ATOM 1600 C CA . ARG A 1 200 ? -10.864 25.433 -16.246 1.00 22.09 200 ARG A CA 1
ATOM 1601 C C . ARG A 1 200 ? -10.138 25.274 -17.570 1.00 22.09 200 ARG A C 1
ATOM 1603 O O . ARG A 1 200 ? -8.927 25.449 -17.653 1.00 22.09 200 ARG A O 1
ATOM 1610 N N . ALA A 1 201 ? -10.899 24.910 -18.598 1.00 25.00 201 ALA A N 1
ATOM 1611 C CA . ALA A 1 201 ? -10.475 25.095 -19.972 1.00 25.00 201 ALA A CA 1
ATOM 1612 C C . ALA A 1 201 ? -10.288 26.601 -20.193 1.00 25.00 201 ALA A C 1
ATOM 1614 O O . ALA A 1 201 ? -11.227 27.380 -20.038 1.00 25.00 201 ALA A O 1
ATOM 1615 N N . TRP A 1 202 ? -9.065 27.013 -20.507 1.00 24.02 202 TRP A N 1
ATOM 1616 C CA . TRP A 1 202 ? -8.757 28.383 -20.889 1.00 24.02 202 TRP A CA 1
ATOM 1617 C C . TRP A 1 202 ? -8.403 28.374 -22.374 1.00 24.02 202 TRP A C 1
ATOM 1619 O O . TRP A 1 202 ? -7.325 27.933 -22.764 1.00 24.02 202 TRP A O 1
ATOM 1629 N N . CYS A 1 203 ? -9.354 28.794 -23.207 1.00 22.73 203 CYS A N 1
ATOM 1630 C CA . CYS A 1 203 ? -9.134 29.062 -24.623 1.00 22.73 203 CYS A CA 1
ATOM 1631 C C . CYS A 1 203 ? -9.015 30.586 -24.784 1.00 22.73 203 CYS A C 1
ATOM 1633 O O . CYS A 1 203 ? -10.007 31.292 -24.581 1.00 22.73 203 CYS A O 1
ATOM 1635 N N . PRO A 1 204 ? -7.831 31.135 -25.098 1.00 26.23 204 PRO A N 1
ATOM 1636 C CA . PRO A 1 204 ? -7.653 32.571 -25.222 1.00 26.23 204 PRO A CA 1
ATOM 1637 C C . PRO A 1 204 ? -8.088 33.013 -26.624 1.00 26.23 204 PRO A C 1
ATOM 1639 O O . PRO A 1 204 ? -7.247 33.318 -27.461 1.00 26.23 204 PRO A O 1
ATOM 1642 N N . MET A 1 205 ? -9.395 33.018 -26.913 1.00 27.05 205 MET A N 1
ATOM 1643 C CA . MET A 1 205 ? -9.890 33.766 -28.082 1.00 27.05 205 MET A CA 1
ATOM 1644 C C . MET A 1 205 ? -11.368 34.176 -28.088 1.00 27.05 205 MET A C 1
ATOM 1646 O O . MET A 1 205 ? -11.762 34.899 -28.993 1.00 27.05 205 MET A O 1
ATOM 1650 N N . PHE A 1 206 ? -12.188 33.824 -27.095 1.00 27.08 206 PHE A N 1
ATOM 1651 C CA . PHE A 1 206 ? -13.574 34.306 -27.042 1.00 27.08 206 PHE A CA 1
ATOM 1652 C C . PHE A 1 206 ? -13.947 34.749 -25.626 1.00 27.08 206 PHE A C 1
ATOM 1654 O O . PHE A 1 206 ? -13.920 33.963 -24.682 1.00 27.08 206 PHE A O 1
ATOM 1661 N N . ARG A 1 207 ? -14.288 36.035 -25.468 1.00 32.97 207 ARG A N 1
ATOM 1662 C CA . ARG A 1 207 ? -15.043 36.515 -24.303 1.00 32.97 207 ARG A CA 1
ATOM 1663 C C . ARG A 1 207 ? -16.512 36.166 -24.543 1.00 32.97 207 ARG A C 1
ATOM 1665 O O . ARG A 1 207 ? -17.187 36.890 -25.265 1.00 32.97 207 ARG A O 1
ATOM 1672 N N . GLY A 1 208 ? -16.983 35.067 -23.965 1.00 31.25 208 GLY A N 1
ATOM 1673 C CA . GLY A 1 208 ? -18.400 34.693 -23.975 1.00 31.25 208 GLY A CA 1
ATOM 1674 C C . GLY A 1 208 ? -18.600 33.190 -23.809 1.00 31.25 208 GLY A C 1
ATOM 1675 O O . GLY A 1 208 ? -17.933 32.404 -24.475 1.00 31.25 208 GLY A O 1
ATOM 1676 N N . GLU A 1 209 ? -19.486 32.806 -22.892 1.00 37.62 209 GLU A N 1
ATOM 1677 C CA . GLU A 1 209 ? -19.839 31.416 -22.587 1.00 37.62 209 GLU A CA 1
ATOM 1678 C C . GLU A 1 209 ? -20.670 30.797 -23.722 1.00 37.62 209 GLU A C 1
ATOM 1680 O O . GLU A 1 209 ? -21.642 31.400 -24.174 1.00 37.62 209 GLU A O 1
ATOM 1685 N N . ALA A 1 210 ? -20.316 29.586 -24.166 1.00 27.11 210 ALA A N 1
ATOM 1686 C CA . ALA A 1 210 ? -21.196 28.751 -24.983 1.00 27.11 210 ALA A CA 1
ATOM 1687 C C . ALA A 1 210 ? -20.893 27.256 -24.773 1.00 27.11 210 ALA A C 1
ATOM 1689 O O . ALA A 1 210 ? -19.736 26.830 -24.821 1.00 27.11 210 ALA A O 1
ATOM 1690 N N . GLU A 1 211 ? -21.946 26.467 -24.545 1.00 32.72 211 GLU A N 1
ATOM 1691 C CA . GLU A 1 211 ? -21.913 25.006 -24.427 1.00 32.72 211 GLU A CA 1
ATOM 1692 C C . GLU A 1 211 ? -21.496 24.333 -25.748 1.00 32.72 211 GLU A C 1
ATOM 1694 O O . GLU A 1 211 ? -21.914 24.713 -26.845 1.00 32.72 211 GLU A O 1
ATOM 1699 N N . ILE A 1 212 ? -20.663 23.295 -25.649 1.00 32.12 212 ILE A N 1
ATOM 1700 C CA . ILE A 1 212 ? -20.119 22.564 -26.799 1.00 32.12 212 ILE A CA 1
ATOM 1701 C C . ILE A 1 212 ? -21.173 21.575 -27.300 1.00 32.12 212 ILE A C 1
ATOM 1703 O O . ILE A 1 212 ? -21.258 20.441 -26.836 1.00 32.12 212 ILE A O 1
ATOM 1707 N N . GLY A 1 213 ? -21.966 22.018 -28.273 1.00 33.88 213 GLY A N 1
ATOM 1708 C CA . GLY A 1 213 ? -22.979 21.184 -28.909 1.00 33.88 213 GLY A CA 1
ATOM 1709 C C . GLY A 1 213 ? -23.352 21.577 -30.335 1.00 33.88 213 GLY A C 1
ATOM 1710 O O . GLY A 1 213 ? -24.419 21.174 -30.764 1.00 33.88 213 GLY A O 1
ATOM 1711 N N . LEU A 1 214 ? -22.564 22.363 -31.089 1.00 31.64 214 LEU A N 1
ATOM 1712 C CA . LEU A 1 214 ? -22.954 22.727 -32.468 1.00 31.64 214 LEU A CA 1
ATOM 1713 C C . LEU A 1 214 ? -21.800 23.256 -33.359 1.00 31.64 214 LEU A C 1
ATOM 1715 O O . LEU A 1 214 ? -21.863 24.358 -33.887 1.00 31.64 214 LEU A O 1
ATOM 1719 N N . LEU A 1 215 ? -20.718 22.493 -33.562 1.00 32.72 215 LEU A N 1
ATOM 1720 C CA . LEU A 1 215 ? -19.609 22.884 -34.464 1.00 32.72 215 LEU A CA 1
ATOM 1721 C C . LEU A 1 215 ? -19.210 21.770 -35.449 1.00 32.72 215 LEU A C 1
ATOM 1723 O O . LEU A 1 215 ? -18.042 21.426 -35.604 1.00 32.72 215 LEU A O 1
ATOM 1727 N N . ARG A 1 216 ? -20.197 21.202 -36.152 1.00 35.38 216 ARG A N 1
ATOM 1728 C CA . ARG A 1 216 ? -19.959 20.432 -37.392 1.00 35.38 216 ARG A CA 1
ATOM 1729 C C . ARG A 1 216 ? -20.699 20.970 -38.623 1.00 35.38 216 ARG A C 1
ATOM 1731 O O . ARG A 1 216 ? -20.487 20.447 -39.708 1.00 35.38 216 ARG A O 1
ATOM 1738 N N . THR A 1 217 ? -21.508 22.024 -38.498 1.00 40.94 217 THR A N 1
ATOM 1739 C CA . THR A 1 217 ? -22.431 22.457 -39.568 1.00 40.94 217 THR A CA 1
ATOM 1740 C C . THR A 1 217 ? -22.195 23.854 -40.153 1.00 40.94 217 THR A C 1
ATOM 1742 O O . THR A 1 217 ? -22.809 24.159 -41.167 1.00 40.94 217 THR A O 1
ATOM 1745 N N . LEU A 1 218 ? -21.309 24.700 -39.607 1.00 39.03 218 LEU A N 1
ATOM 1746 C CA . LEU A 1 218 ? -21.210 26.114 -40.042 1.00 39.03 218 LEU A CA 1
ATOM 1747 C C . LEU A 1 218 ? -19.835 26.578 -40.557 1.00 39.03 218 LEU A C 1
ATOM 1749 O O . LEU A 1 218 ? -19.654 27.760 -40.840 1.00 39.03 218 LEU A O 1
ATOM 1753 N N . GLY A 1 219 ? -18.885 25.662 -40.766 1.00 39.28 219 GLY A N 1
ATOM 1754 C CA . GLY A 1 219 ? -17.586 25.978 -41.387 1.00 39.28 219 GLY A CA 1
ATOM 1755 C C . GLY A 1 219 ? -17.663 26.704 -42.749 1.00 39.28 219 GLY A C 1
ATOM 1756 O O . GLY A 1 219 ? -16.873 27.619 -42.970 1.00 39.28 219 GLY A O 1
ATOM 1757 N N . PRO A 1 220 ? -18.616 26.383 -43.647 1.00 39.44 220 PRO A N 1
ATOM 1758 C CA . PRO A 1 220 ? -18.669 27.014 -44.969 1.00 39.44 220 PRO A CA 1
ATOM 1759 C C . PRO A 1 220 ? -19.195 28.461 -44.997 1.00 39.44 220 PRO A C 1
ATOM 1761 O O . PRO A 1 220 ? -18.961 29.154 -45.983 1.00 39.44 220 PRO A O 1
ATOM 1764 N N . LEU A 1 221 ? -19.885 28.950 -43.955 1.00 36.62 221 LEU A N 1
ATOM 1765 C CA . LEU A 1 221 ? -20.484 30.298 -43.978 1.00 36.62 221 LEU A CA 1
ATOM 1766 C C . LEU A 1 221 ? -19.473 31.417 -43.674 1.00 36.62 221 LEU A C 1
ATOM 1768 O O . LEU A 1 221 ? -19.614 32.534 -44.164 1.00 36.62 221 LEU A O 1
ATOM 1772 N N . LEU A 1 222 ? -18.433 31.115 -42.894 1.00 40.19 222 LEU A N 1
ATOM 1773 C CA . LEU A 1 222 ? -17.461 32.110 -42.425 1.00 40.19 222 LEU A CA 1
ATOM 1774 C C . LEU A 1 222 ? -16.449 32.527 -43.504 1.00 40.19 222 LEU A C 1
ATOM 1776 O O . LEU A 1 222 ? -15.948 33.649 -43.473 1.00 40.19 222 LEU A O 1
ATOM 1780 N N . VAL A 1 223 ? -16.200 31.668 -44.498 1.00 44.31 223 VAL A N 1
ATOM 1781 C CA . VAL A 1 223 ? -15.343 31.990 -45.655 1.00 44.31 223 VAL A CA 1
ATOM 1782 C C . VAL A 1 223 ? -16.051 32.954 -46.618 1.00 44.31 223 VAL A C 1
ATOM 1784 O O . VAL A 1 223 ? -15.404 33.817 -47.202 1.00 44.31 223 VAL A O 1
ATOM 1787 N N . ALA A 1 224 ? -17.383 32.890 -46.716 1.00 35.84 224 ALA A N 1
ATOM 1788 C CA . ALA A 1 224 ? -18.178 33.806 -47.539 1.00 35.84 224 ALA A CA 1
ATOM 1789 C C . ALA A 1 224 ? -18.292 35.227 -46.948 1.00 35.84 224 ALA A C 1
ATOM 1791 O O . ALA A 1 224 ? -18.646 36.159 -47.665 1.00 35.84 224 ALA A O 1
ATOM 1792 N N . MET A 1 225 ? -17.971 35.409 -45.659 1.00 35.56 225 MET A N 1
ATOM 1793 C CA . MET A 1 225 ? -18.073 36.698 -44.959 1.00 35.56 225 ME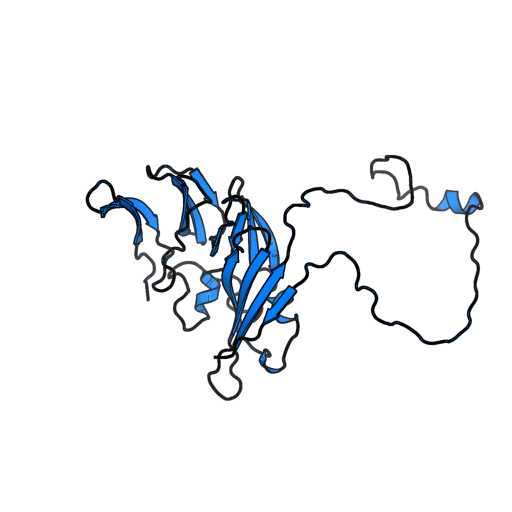T A CA 1
ATOM 1794 C C . MET A 1 225 ? -16.752 37.487 -44.877 1.00 35.56 225 MET A C 1
ATOM 1796 O O . MET A 1 225 ? -16.741 38.581 -44.321 1.00 35.56 225 MET A O 1
ATOM 1800 N N . GLY A 1 226 ? -15.649 36.983 -45.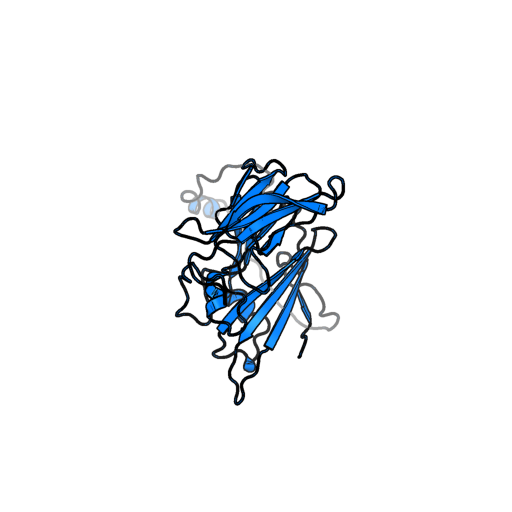450 1.00 37.44 226 GLY A N 1
ATOM 1801 C CA . GLY A 1 226 ? -14.422 37.769 -45.668 1.00 37.44 226 GLY A CA 1
ATOM 1802 C C . GLY A 1 226 ? -13.591 38.109 -44.419 1.00 37.44 226 GLY A C 1
ATOM 1803 O O . GLY A 1 226 ? -12.901 39.123 -44.410 1.00 37.44 226 GLY A O 1
ATOM 1804 N N . ILE A 1 227 ? -13.636 37.291 -43.361 1.00 41.31 227 ILE A N 1
ATOM 1805 C CA . ILE A 1 227 ? -13.094 37.656 -42.033 1.00 41.31 227 ILE A CA 1
ATOM 1806 C C . ILE A 1 227 ? -11.609 37.254 -41.817 1.00 41.31 227 ILE A C 1
ATOM 1808 O O . ILE A 1 227 ? -11.045 37.545 -40.767 1.00 41.31 227 ILE A O 1
ATOM 1812 N N . MET A 1 228 ? -10.901 36.655 -42.788 1.00 29.41 228 MET A N 1
ATOM 1813 C CA . MET A 1 228 ? -9.454 36.378 -42.642 1.00 29.41 228 MET A CA 1
ATOM 1814 C C . MET A 1 228 ? -8.632 36.614 -43.919 1.00 29.41 228 MET A C 1
ATOM 1816 O O . MET A 1 228 ? -9.023 36.192 -45.003 1.00 29.41 228 MET A O 1
ATOM 1820 N N . SER A 1 229 ? -7.457 37.239 -43.756 1.00 30.47 229 SER A N 1
ATOM 1821 C CA . SER A 1 229 ? -6.411 37.428 -44.776 1.00 30.47 229 SER A CA 1
ATOM 1822 C C . SER A 1 229 ? -5.053 36.926 -44.253 1.00 30.47 229 SER A C 1
ATOM 1824 O O . SER A 1 229 ? -4.739 37.102 -43.076 1.00 30.47 229 SER A O 1
ATOM 1826 N N . LEU A 1 230 ? -4.266 36.284 -45.126 1.00 41.78 230 LEU A N 1
ATOM 1827 C CA . LEU A 1 230 ? -2.932 35.715 -44.872 1.00 41.78 230 LEU A CA 1
ATOM 1828 C C . LEU A 1 230 ? -1.823 36.714 -45.254 1.00 41.78 230 LEU A C 1
ATOM 1830 O O . LEU A 1 230 ? -1.910 37.343 -46.306 1.00 41.78 230 LEU A O 1
ATOM 1834 N N . GLY A 1 231 ? -0.745 36.806 -44.459 1.00 27.16 231 GLY A N 1
ATOM 1835 C CA . GLY A 1 231 ? 0.424 37.645 -44.768 1.00 27.16 231 GLY A CA 1
ATOM 1836 C C . GLY A 1 231 ? 1.761 37.107 -44.226 1.00 27.16 231 GLY A C 1
ATOM 1837 O O . GLY A 1 231 ? 1.865 36.715 -43.068 1.00 27.16 231 GLY A O 1
ATOM 1838 N N . THR A 1 232 ? 2.767 37.097 -45.102 1.00 35.91 232 THR A N 1
ATOM 1839 C CA . THR A 1 232 ? 4.134 36.529 -45.047 1.00 35.91 232 THR A CA 1
ATOM 1840 C C . THR A 1 232 ? 5.233 37.566 -44.731 1.00 35.91 232 THR A C 1
ATOM 1842 O O . THR A 1 232 ? 5.102 38.687 -45.212 1.00 35.91 232 THR A O 1
ATOM 1845 N N . ASN A 1 233 ? 6.346 37.200 -44.051 1.00 28.89 233 ASN A N 1
ATOM 1846 C CA . ASN A 1 233 ? 7.752 37.515 -44.452 1.00 28.89 233 ASN A CA 1
ATOM 1847 C C . ASN A 1 233 ? 8.867 37.085 -43.454 1.00 28.89 233 ASN A C 1
ATOM 1849 O O . ASN A 1 233 ? 8.680 37.100 -42.241 1.00 28.89 233 ASN A O 1
ATOM 1853 N N . GLN A 1 234 ? 10.039 36.727 -44.015 1.00 31.55 234 GLN A N 1
ATOM 1854 C CA . GLN A 1 234 ? 11.323 36.299 -43.405 1.00 31.55 234 GLN A CA 1
ATOM 1855 C C . GLN A 1 234 ? 12.357 37.448 -43.276 1.00 31.55 234 GLN A C 1
ATOM 1857 O O . GLN A 1 234 ? 12.334 38.317 -44.136 1.00 31.55 234 GLN A O 1
ATOM 1862 N N . THR A 1 235 ? 13.294 37.380 -42.296 1.00 26.98 235 THR A N 1
ATOM 1863 C CA . THR A 1 235 ? 14.798 37.549 -42.348 1.00 26.98 235 THR A CA 1
ATOM 1864 C C . THR A 1 235 ? 15.365 37.814 -40.927 1.00 26.98 235 THR A C 1
ATOM 1866 O O . THR A 1 235 ? 14.887 38.720 -40.261 1.00 26.98 235 THR A O 1
ATOM 1869 N N . MET A 1 236 ? 16.161 36.919 -40.306 1.00 23.38 236 MET A N 1
ATOM 1870 C CA . MET A 1 236 ? 17.643 36.716 -40.295 1.00 23.38 236 MET A CA 1
ATOM 1871 C C . MET A 1 236 ? 18.472 37.509 -39.233 1.00 23.38 236 MET A C 1
ATOM 1873 O O . MET A 1 236 ? 18.737 38.689 -39.396 1.00 23.38 236 MET A O 1
ATOM 1877 N N . PHE A 1 237 ? 18.970 36.741 -38.239 1.00 24.75 237 PHE A N 1
ATOM 1878 C CA . PHE A 1 237 ? 20.247 36.777 -37.472 1.00 24.75 237 PHE A CA 1
ATOM 1879 C C . PHE A 1 237 ? 20.618 37.874 -36.443 1.00 24.75 237 PHE A C 1
ATOM 1881 O O . PHE A 1 237 ? 20.847 39.026 -36.785 1.00 24.75 237 PHE A O 1
ATOM 1888 N N . GLY A 1 238 ? 20.925 37.425 -35.206 1.00 21.06 238 GLY A N 1
ATOM 1889 C CA . GLY A 1 238 ? 21.850 38.112 -34.283 1.00 21.06 238 GLY A CA 1
ATOM 1890 C C . GLY A 1 238 ? 21.716 37.786 -32.782 1.00 21.06 238 GLY A C 1
ATOM 1891 O O . GLY A 1 238 ? 21.027 38.500 -32.073 1.00 21.06 238 GLY A O 1
ATOM 1892 N N . LYS A 1 239 ? 22.404 36.729 -32.316 1.00 26.77 239 LYS A N 1
ATOM 1893 C CA . LYS A 1 239 ? 22.796 36.363 -30.926 1.00 26.77 239 LYS A CA 1
ATOM 1894 C C . LYS A 1 239 ? 22.333 37.262 -29.753 1.00 26.77 239 LYS A C 1
ATOM 1896 O O . LYS A 1 239 ? 22.844 38.367 -29.612 1.00 26.77 239 LYS A O 1
ATOM 1901 N N . LEU A 1 240 ? 21.581 36.678 -28.806 1.00 24.95 240 LEU A N 1
ATOM 1902 C CA . LEU A 1 240 ? 21.876 36.592 -27.354 1.00 24.95 240 LEU A CA 1
ATOM 1903 C C . LEU A 1 240 ? 20.670 35.983 -26.600 1.00 24.95 240 LEU A C 1
ATOM 1905 O O . LEU A 1 240 ? 19.537 36.375 -26.839 1.00 24.95 240 LEU A O 1
ATOM 1909 N N . ALA A 1 241 ? 20.958 35.078 -25.656 1.00 24.53 241 ALA A N 1
ATOM 1910 C CA . ALA A 1 241 ? 20.048 34.457 -24.677 1.00 24.53 241 ALA A CA 1
ATOM 1911 C C . ALA A 1 241 ? 19.137 33.303 -25.160 1.00 24.53 241 ALA A C 1
ATOM 1913 O O . ALA A 1 241 ? 17.941 33.465 -25.368 1.00 24.53 241 ALA A O 1
ATOM 1914 N N . GLU A 1 242 ? 19.687 32.085 -25.195 1.00 26.03 242 GLU A N 1
ATOM 1915 C CA . GLU A 1 242 ? 18.911 30.834 -25.177 1.00 26.03 242 GLU A CA 1
ATOM 1916 C C . GLU A 1 242 ? 18.945 30.217 -23.768 1.00 26.03 242 GLU A C 1
ATOM 1918 O O . GLU A 1 242 ? 19.740 29.332 -23.479 1.00 26.03 242 GLU A O 1
ATOM 1923 N N . ILE A 1 243 ? 18.088 30.711 -22.868 1.00 30.20 243 ILE A N 1
ATOM 1924 C CA . ILE A 1 243 ? 17.518 29.932 -21.751 1.00 30.20 243 ILE A CA 1
ATOM 1925 C C . ILE A 1 243 ? 16.102 30.472 -21.527 1.00 30.20 243 ILE A C 1
ATOM 1927 O O . ILE A 1 243 ? 15.880 31.289 -20.638 1.00 30.20 243 ILE A O 1
ATOM 1931 N N . VAL A 1 244 ? 15.129 30.050 -22.340 1.00 22.53 244 VAL A N 1
ATOM 1932 C CA . VAL A 1 244 ? 13.710 30.328 -22.070 1.00 22.53 244 VAL A CA 1
ATOM 1933 C C . VAL A 1 244 ? 12.852 29.104 -22.407 1.00 22.53 244 VAL A C 1
ATOM 1935 O O . VAL A 1 244 ? 12.625 28.759 -23.558 1.00 22.53 244 VAL A O 1
ATOM 1938 N N . SER A 1 245 ? 12.392 28.479 -21.321 1.00 26.34 245 SER A N 1
ATOM 1939 C CA . SER A 1 245 ? 11.117 27.774 -21.135 1.00 26.34 245 SER A CA 1
ATOM 1940 C C . SER A 1 245 ? 10.723 26.641 -22.093 1.00 26.34 245 SER A C 1
ATOM 1942 O O . SER A 1 245 ? 10.161 26.863 -23.162 1.00 26.34 245 SER A O 1
ATOM 1944 N N . ALA A 1 246 ? 10.821 25.409 -21.588 1.00 24.14 246 ALA A N 1
ATOM 1945 C CA . ALA A 1 246 ? 9.902 24.339 -21.970 1.00 24.14 246 ALA A CA 1
ATOM 1946 C C . ALA A 1 246 ? 8.472 24.649 -21.446 1.00 24.14 246 ALA A C 1
ATOM 1948 O O . ALA A 1 246 ? 8.339 25.322 -20.415 1.00 24.14 246 ALA A O 1
ATOM 1949 N N . PRO A 1 247 ? 7.406 24.189 -22.131 1.00 27.62 247 PRO A N 1
ATOM 1950 C CA . PRO A 1 247 ? 6.041 24.657 -21.916 1.00 27.62 247 PRO A CA 1
ATOM 1951 C C . PRO A 1 247 ? 5.492 24.291 -20.533 1.00 27.62 247 PRO A C 1
ATOM 1953 O O . PRO A 1 247 ? 5.709 23.204 -19.998 1.00 27.62 247 PRO A O 1
ATOM 1956 N N . THR A 1 248 ? 4.749 25.233 -19.959 1.00 39.12 248 THR A N 1
ATOM 1957 C CA . THR A 1 248 ? 4.063 25.142 -18.670 1.00 39.12 248 THR A CA 1
ATOM 1958 C C . THR A 1 248 ? 2.996 24.048 -18.685 1.00 39.12 248 THR A C 1
ATOM 1960 O O . THR A 1 248 ? 1.946 24.211 -19.300 1.00 39.12 248 THR A O 1
ATOM 1963 N N . GLY A 1 249 ? 3.265 22.945 -17.984 1.00 31.22 249 GLY A N 1
ATOM 1964 C CA . GLY A 1 249 ? 2.307 21.858 -17.757 1.00 31.22 249 GLY A CA 1
ATOM 1965 C C . GLY A 1 249 ? 2.915 20.574 -17.184 1.00 31.22 249 GLY A C 1
ATOM 1966 O O . GLY A 1 249 ? 2.188 19.735 -16.660 1.00 31.22 249 GLY A O 1
ATOM 1967 N N . THR A 1 250 ? 4.238 20.416 -17.229 1.00 28.28 250 THR A N 1
ATOM 1968 C CA . THR A 1 250 ? 4.937 19.224 -16.728 1.00 28.28 250 THR A CA 1
ATOM 1969 C C . THR A 1 250 ? 5.382 19.386 -15.266 1.00 28.28 250 THR A C 1
ATOM 1971 O O . THR A 1 250 ? 5.982 20.410 -14.919 1.00 28.28 250 THR A O 1
ATOM 1974 N N . PRO A 1 251 ? 5.127 18.398 -14.384 1.00 32.16 251 PRO A N 1
ATOM 1975 C CA . PRO A 1 251 ? 5.670 18.405 -13.028 1.00 32.16 251 PRO A CA 1
ATOM 1976 C C . PRO A 1 251 ? 7.204 18.393 -13.074 1.00 32.16 251 PRO A C 1
ATOM 1978 O O . PRO A 1 251 ? 7.812 17.638 -13.834 1.00 32.16 251 PRO A O 1
ATOM 1981 N N . ARG A 1 252 ? 7.841 19.250 -12.266 1.00 33.16 252 ARG A N 1
ATOM 1982 C CA . ARG A 1 252 ? 9.305 19.337 -12.201 1.00 33.16 252 ARG A CA 1
ATOM 1983 C C . ARG A 1 252 ? 9.835 18.158 -11.379 1.00 33.16 252 ARG A C 1
ATOM 1985 O O . ARG A 1 252 ? 9.622 18.094 -10.168 1.00 33.16 252 ARG A O 1
ATOM 1992 N N . CYS A 1 253 ? 10.521 17.234 -12.044 1.00 34.59 253 CYS A N 1
ATOM 1993 C CA . CYS A 1 253 ? 11.257 16.145 -11.404 1.00 34.59 253 CYS A CA 1
ATOM 1994 C C . CYS A 1 253 ? 12.702 16.585 -11.146 1.00 34.59 253 CYS A C 1
ATOM 1996 O O . CYS A 1 253 ? 13.307 17.233 -11.998 1.00 34.59 253 CYS A O 1
ATOM 1998 N N . ARG A 1 254 ? 13.273 16.226 -9.994 1.00 33.12 254 ARG A N 1
ATOM 1999 C CA . ARG A 1 254 ? 14.731 16.224 -9.782 1.00 33.12 254 ARG A CA 1
ATOM 2000 C C . ARG A 1 254 ? 15.164 14.792 -9.499 1.00 33.12 254 ARG A C 1
ATOM 2002 O O . ARG A 1 254 ? 14.554 14.130 -8.662 1.00 33.12 254 ARG A O 1
ATOM 2009 N N . MET A 1 255 ? 16.198 14.320 -10.182 1.00 28.64 255 MET A N 1
ATOM 2010 C CA . MET A 1 255 ? 16.752 12.984 -9.971 1.00 28.64 255 MET A CA 1
ATOM 2011 C C . MET A 1 255 ? 18.051 13.051 -9.183 1.00 28.64 255 MET A C 1
ATOM 2013 O O . MET A 1 255 ? 18.790 14.033 -9.258 1.00 28.64 255 MET A O 1
ATOM 2017 N N . MET A 1 256 ? 18.281 12.017 -8.382 1.00 30.11 256 MET A N 1
ATOM 2018 C CA . MET A 1 256 ? 19.543 11.776 -7.694 1.00 30.11 256 MET A CA 1
ATOM 2019 C C . MET A 1 256 ? 19.870 10.295 -7.850 1.00 30.11 256 MET A C 1
ATOM 2021 O O . MET A 1 256 ? 19.102 9.445 -7.393 1.00 30.11 256 MET A O 1
ATOM 2025 N N . ASP A 1 257 ? 21.001 9.993 -8.479 1.00 25.81 257 ASP A N 1
ATOM 2026 C CA . ASP A 1 257 ? 21.515 8.631 -8.540 1.00 25.81 257 ASP A CA 1
ATOM 2027 C C . ASP A 1 257 ? 22.199 8.297 -7.221 1.00 25.81 257 ASP A C 1
ATOM 2029 O O . ASP A 1 257 ? 23.136 8.968 -6.785 1.00 25.81 257 ASP A O 1
ATOM 2033 N N . VAL A 1 258 ? 21.692 7.261 -6.560 1.00 28.19 258 VAL A N 1
ATOM 2034 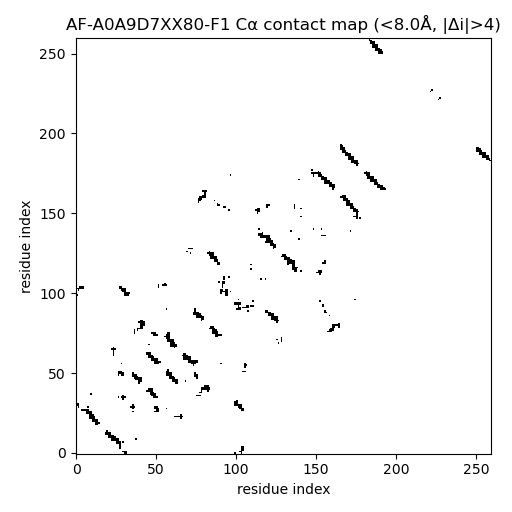C CA . VAL A 1 258 ? 22.300 6.707 -5.354 1.00 28.19 258 VAL A CA 1
ATOM 2035 C C . VAL A 1 258 ? 22.827 5.334 -5.738 1.00 28.19 258 VAL A C 1
ATOM 2037 O O . VAL A 1 258 ? 22.086 4.351 -5.739 1.00 28.19 258 VAL A O 1
ATOM 2040 N N . GLY A 1 259 ? 24.099 5.290 -6.133 1.00 23.31 259 GLY A N 1
ATOM 2041 C CA . GLY A 1 259 ? 24.824 4.035 -6.298 1.00 23.31 259 GLY A CA 1
ATOM 2042 C C . GLY A 1 259 ? 25.025 3.377 -4.934 1.00 23.31 259 GLY A C 1
ATOM 2043 O O . GLY A 1 259 ? 25.445 4.044 -3.988 1.00 23.31 259 GLY A O 1
ATOM 2044 N N . CYS A 1 260 ? 24.689 2.091 -4.833 1.00 25.77 260 CYS A N 1
ATOM 2045 C CA . CYS A 1 260 ? 25.250 1.217 -3.805 1.00 25.77 260 CYS A CA 1
ATOM 2046 C C . CYS A 1 260 ? 26.542 0.605 -4.336 1.00 25.77 260 CYS A C 1
ATOM 2048 O O . CYS A 1 260 ? 26.532 0.201 -5.522 1.00 25.77 260 CYS A O 1
#

Mean predicted aligned error: 14.56 Å

pLDDT: mean 70.82, std 26.14, range [21.06, 97.94]

Foldseek 3Di:
DQAQPDKDFDFFQDPVPVRDTDTLDMAQFAWPPCGQVWDDQAPDQKIKGWHDPPAAIKIWIAGNNSHTPDIAPFRFQEAFNRNQKGKGFDLQLCVVPPPTSHGNDDHDPCNVDLFDDPTAIWMAGRNPNDIDDPDGSVRVCPVVHDPQLVPWRKGKHDKYADPNNQWIKIKIKTFGDDPDRDTWIKIKTWGHRPPPPDDDDDDPDDDDDDDPDDPPPCPVPVVVVPPDDDDDDDDDDDDDDDDDDDDPDDIDMDIDTDDD

Sequence (260 aa):
MARAGDELDIGYLDETQNHEFVSVGRTTAWNWHQGAQLQWLGNSDKIVYNDFDGRQHVARIKNLRGQSEGVLTRPVAATSPDGSMALSYSFARLRGSPHGYAYANGIDLEADKQIPQKDGLWLLKTHCDEARLLFTVDQIARMEHEPSMNGAFHYFSHCQFSRRGTRFKFFIAGRWMITGSGRAIRLILMEGVFTYFQLRAWCPMFRGEAEIGLLRTLGPLLVAMGIMSLGTNQTMFGKLAEIVSAPTGTPRCRMMDVGC

Nearest PDB structures (foldseek):
  7eeb-assembly1_H  TM=5.447E-01  e=2.448E-01  Mus musculus

Radius of gyration: 24.78 Å; Cα contacts (8 Å, |Δi|>4): 498; chains: 1; bounding box: 51×56×78 Å

Solvent-accessible surface area (backbone atoms only — not comparable to full-atom values): 15774 Å² total; per-residue (Å²): 129,63,51,67,80,48,73,44,83,38,64,50,63,38,77,90,56,86,53,41,77,47,77,41,50,73,29,44,30,32,23,90,80,57,46,32,46,72,39,62,41,23,92,54,68,32,36,34,30,24,24,56,80,86,76,46,50,19,18,44,27,26,36,81,87,37,47,82,75,49,68,32,83,51,29,51,61,28,53,26,56,76,28,57,35,29,34,25,54,65,46,34,52,34,58,84,43,98,75,54,70,19,35,45,45,69,73,45,93,52,70,91,43,42,61,31,77,85,49,41,41,30,42,31,32,65,88,76,50,51,72,42,82,75,43,32,42,40,63,56,60,60,56,87,61,52,85,73,55,63,91,21,43,54,45,77,44,79,45,41,50,36,90,82,49,47,30,39,35,34,30,41,37,38,44,24,78,70,97,50,97,50,77,51,48,41,41,42,36,39,48,46,77,81,79,78,85,66,97,70,92,80,68,97,83,65,97,72,93,78,84,96,78,83,87,87,82,60,77,76,61,55,69,78,68,69,81,79,87,88,88,87,91,89,88,88,90,80,91,84,85,93,85,80,79,81,78,95,82,69,72,57,69,52,77,51,84,57,84,128

Secondary structure (DSSP, 8-state):
-PPTT--EEEEEEETTTTTEEEEEEEES--BTTTBT--EE-SSSSEEEEEEE-SSSEEEEEEETT--EEEEESS--SEE-TTSSEEEE--TTGGGGSTTS-S-SS---TTTT-SS-SS-EEEEEETTTTEEEEEEEHHHHHHTT--GGGTT-EEEEEEEEE-TTSSEEEEEEEEE--SSS---EEEEEEEE--TT--------TT--S---S---SS-HHHHHTTT---------------------TTS-EEEEEE---